Protein AF-0000000080345541 (afdb_homodimer)

pLDDT: mean 85.22, std 14.07, range [40.5, 97.62]

Secondary structure (DSSP, 8-state):
--TTTTTTHHHHHHHHHT-TT-HHHHHHHHHHHHHHHS-TTTSSSTTHHHHHHHHHHHHHHHHHHHHHHHHHHHHHHHHHHHHHHHHHHHHHHHHHHHHHHHHHHHHHHHHHHHHHHHT-/--TTTTTTHHHHHHHHHT-TT-HHHHHHHHHHHHHHH--TTTSSSTTHHHHHHHHHHHHHHHHHHHHHHHHHHHHHHHHHHHHHHHHHHHHHHHHHHHHHHHHHHHHHHHHHHHHHHH--

Solvent-accessible surface area (backbone atoms only — not comparable to full-atom values): 13158 Å² total; per-residue (Å²): 129,69,89,73,68,60,74,57,40,65,61,52,46,55,54,44,70,72,25,90,70,36,69,66,45,43,50,41,51,52,33,45,40,39,45,73,75,46,62,64,62,62,73,58,65,88,58,49,53,58,53,49,51,50,53,46,45,47,56,34,31,52,52,36,38,51,54,50,49,50,50,50,51,50,50,52,50,52,49,51,50,52,50,49,53,50,52,51,52,53,54,52,55,56,51,51,55,56,50,55,53,49,49,50,54,52,48,49,48,49,50,53,50,54,55,59,58,66,76,98,127,70,88,73,66,60,76,57,40,66,61,51,49,56,54,44,71,71,25,89,70,35,69,66,46,42,50,41,52,52,34,46,40,39,46,73,75,47,62,63,61,63,71,59,65,90,58,49,52,57,53,49,52,49,53,45,44,47,54,32,32,52,53,35,38,50,53,50,50,52,49,50,51,50,51,51,49,51,48,51,50,51,52,49,53,51,52,52,52,54,53,51,54,56,51,52,56,55,48,55,52,49,49,51,53,52,49,50,48,50,50,52,52,52,56,59,57,67,74,99

Structure (mmCIF, N/CA/C/O backbone):
data_AF-0000000080345541-model_v1
#
loop_
_entity.id
_entity.type
_entity.pdbx_description
1 polymer 'AGAP006117-PA-like protein'
#
loop_
_atom_site.group_PDB
_atom_site.id
_atom_site.type_symbol
_atom_site.label_atom_id
_atom_site.label_alt_id
_atom_site.label_comp_id
_atom_site.label_asym_id
_atom_site.label_entity_id
_atom_site.label_seq_id
_atom_site.pdbx_PDB_ins_code
_atom_site.Cartn_x
_atom_site.Cartn_y
_atom_site.Cartn_z
_atom_site.occupancy
_atom_site.B_iso_or_equiv
_atom_site.auth_seq_id
_atom_site.auth_comp_id
_atom_site.auth_asym_id
_atom_site.auth_atom_id
_atom_site.pdbx_PDB_model_num
ATOM 1 N N . MET A 1 1 ? 17.375 13.789 3.059 1 40.5 1 MET A N 1
ATOM 2 C CA . MET A 1 1 ? 16.109 13.242 2.574 1 40.5 1 MET A CA 1
ATOM 3 C C . MET A 1 1 ? 16.172 13 1.07 1 40.5 1 MET A C 1
ATOM 5 O O . MET A 1 1 ? 16.469 13.914 0.299 1 40.5 1 MET A O 1
ATOM 9 N N . SER A 1 2 ? 16.547 11.953 0.54 1 43.94 2 SER A N 1
ATOM 10 C CA . SER A 1 2 ? 17.156 11.812 -0.781 1 43.94 2 SER A CA 1
ATOM 11 C C . SER A 1 2 ? 16.266 12.422 -1.863 1 43.94 2 SER A C 1
ATOM 13 O O . SER A 1 2 ? 15.055 12.555 -1.68 1 43.94 2 SER A O 1
ATOM 15 N N . ASP A 1 3 ? 16.797 13.234 -2.744 1 50.41 3 ASP A N 1
ATOM 16 C CA . ASP A 1 3 ? 16.406 13.906 -3.98 1 50.41 3 ASP A CA 1
ATOM 17 C C . ASP A 1 3 ? 15.344 13.109 -4.73 1 50.41 3 ASP A C 1
ATOM 19 O O . ASP A 1 3 ? 14.602 13.664 -5.547 1 50.41 3 ASP A O 1
ATOM 23 N N . ASP A 1 4 ? 15.203 11.797 -4.461 1 64.38 4 ASP A N 1
ATOM 24 C CA . ASP A 1 4 ? 14.328 10.883 -5.191 1 64.38 4 ASP A CA 1
ATOM 25 C C . ASP A 1 4 ? 12.93 10.852 -4.578 1 64.38 4 ASP A C 1
ATOM 27 O O . ASP A 1 4 ? 12.062 10.102 -5.027 1 64.38 4 ASP A O 1
ATOM 31 N N . GLU A 1 5 ? 12.766 11.914 -3.588 1 72.38 5 GLU A N 1
ATOM 32 C CA . GLU A 1 5 ? 11.469 12.008 -2.93 1 72.38 5 GLU A CA 1
ATOM 33 C C . GLU A 1 5 ? 10.453 12.742 -3.807 1 72.38 5 GLU A C 1
ATOM 35 O O . GLU A 1 5 ? 10.742 13.828 -4.32 1 72.38 5 GLU A O 1
ATOM 40 N N . GLY A 1 6 ? 9.562 12.125 -4.285 1 85.75 6 GLY A N 1
ATOM 41 C CA . GLY A 1 6 ? 8.461 12.75 -5.004 1 85.75 6 GLY A CA 1
ATOM 42 C C . GLY A 1 6 ? 8.477 12.453 -6.492 1 85.75 6 GLY A C 1
ATOM 43 O O . GLY A 1 6 ? 7.703 13.031 -7.258 1 85.75 6 GLY A O 1
ATOM 44 N N . LYS A 1 7 ? 9.492 11.742 -6.875 1 91.19 7 LYS A N 1
ATOM 45 C CA . LYS A 1 7 ? 9.633 11.406 -8.289 1 91.19 7 LYS A CA 1
ATOM 46 C C . LYS A 1 7 ? 8.344 10.828 -8.852 1 91.19 7 LYS A C 1
ATOM 48 O O . LYS A 1 7 ? 7.969 11.109 -9.992 1 91.19 7 LYS A O 1
ATOM 53 N N . PHE A 1 8 ? 7.648 10.172 -8.062 1 95.5 8 PHE A N 1
ATOM 54 C CA . PHE A 1 8 ? 6.473 9.453 -8.539 1 95.5 8 PHE A CA 1
ATOM 55 C C . PHE A 1 8 ? 5.191 10.141 -8.078 1 95.5 8 PHE A C 1
ATOM 57 O O . PHE A 1 8 ? 4.09 9.641 -8.312 1 95.5 8 PHE A O 1
ATOM 64 N N . ASP A 1 9 ? 5.305 11.383 -7.508 1 95.31 9 ASP A N 1
ATOM 65 C CA . ASP A 1 9 ? 4.129 12.039 -6.945 1 95.31 9 ASP A CA 1
ATOM 66 C C . ASP A 1 9 ? 3.113 12.375 -8.039 1 95.31 9 ASP A C 1
ATOM 68 O O . ASP A 1 9 ? 1.907 12.219 -7.84 1 95.31 9 ASP A O 1
ATOM 72 N N . SER A 1 10 ? 3.67 12.852 -9.102 1 94.44 10 SER A N 1
ATOM 73 C CA . SER A 1 10 ? 2.77 13.242 -10.188 1 94.44 10 SER A CA 1
ATOM 74 C C . SER A 1 10 ? 1.942 12.055 -10.672 1 94.44 10 SER A C 1
ATOM 76 O O . SER A 1 10 ? 0.729 12.172 -10.852 1 94.44 10 SER A O 1
ATOM 78 N N . ILE A 1 11 ? 2.613 10.969 -10.867 1 94.94 11 ILE A N 1
ATOM 79 C CA . ILE A 1 11 ? 1.949 9.773 -11.367 1 94.94 11 ILE A CA 1
ATOM 80 C C . ILE A 1 11 ? 0.965 9.25 -10.32 1 94.94 11 ILE A C 1
ATOM 82 O O . ILE A 1 11 ? -0.167 8.891 -10.648 1 94.94 11 ILE A O 1
ATOM 86 N N . LEU A 1 12 ? 1.297 9.242 -9.117 1 96.5 12 LEU A N 1
ATOM 87 C CA . LEU A 1 12 ? 0.444 8.734 -8.047 1 96.5 12 LEU A CA 1
ATOM 88 C C . LEU A 1 12 ? -0.732 9.68 -7.805 1 96.5 12 LEU A C 1
ATOM 90 O O . LEU A 1 12 ? -1.839 9.227 -7.5 1 96.5 12 LEU A O 1
ATOM 94 N N . PHE A 1 13 ? -0.492 10.914 -8.023 1 95.75 13 PHE A N 1
ATOM 95 C CA . PHE A 1 13 ? -1.563 11.898 -7.918 1 95.75 13 PHE A CA 1
ATOM 96 C C . PHE A 1 13 ? -2.598 11.688 -9.016 1 95.75 13 PHE A C 1
ATOM 98 O O . PHE A 1 13 ? -3.803 11.719 -8.758 1 95.75 13 PHE A O 1
ATOM 105 N N . ALA A 1 14 ? -2.09 11.523 -10.227 1 95 14 ALA A N 1
ATOM 106 C CA . ALA A 1 14 ? -2.994 11.266 -11.344 1 95 14 ALA A CA 1
ATOM 107 C C . ALA A 1 14 ? -3.824 10.008 -11.094 1 95 14 ALA A C 1
ATOM 109 O O . ALA A 1 14 ? -5.023 9.984 -11.383 1 95 14 ALA A O 1
ATOM 110 N N . MET A 1 15 ? -3.166 9.008 -10.547 1 95.12 15 MET A N 1
ATOM 111 C CA . MET A 1 15 ? -3.867 7.77 -10.227 1 95.12 15 MET A CA 1
ATOM 112 C C . MET A 1 15 ? -4.91 8.008 -9.133 1 95.12 15 MET A C 1
ATOM 114 O O . MET A 1 15 ? -6.031 7.5 -9.227 1 95.12 15 MET A O 1
ATOM 118 N N . ALA A 1 16 ? -4.531 8.766 -8.18 1 95.69 16 ALA A N 1
ATOM 119 C CA . ALA A 1 16 ? -5.445 9.086 -7.086 1 95.69 16 ALA A CA 1
ATOM 120 C C . ALA A 1 16 ? -6.688 9.805 -7.598 1 95.69 16 ALA A C 1
ATOM 122 O O . ALA A 1 16 ? -7.805 9.523 -7.16 1 95.69 16 ALA A O 1
ATOM 123 N N . GLU A 1 17 ? -6.508 10.688 -8.469 1 94.88 17 GLU A N 1
ATOM 124 C CA . GLU A 1 17 ? -7.598 11.469 -9.039 1 94.88 17 GLU A CA 1
ATOM 125 C C . GLU A 1 17 ? -8.594 10.578 -9.773 1 94.88 17 GLU A C 1
ATOM 127 O O . GLU A 1 17 ? -9.781 10.914 -9.867 1 94.88 17 GLU A O 1
ATOM 132 N N . GLN A 1 18 ? -8.078 9.562 -10.211 1 94.25 18 GLN A N 1
ATOM 133 C CA . GLN A 1 18 ? -8.922 8.648 -10.984 1 94.25 18 GLN A CA 1
ATOM 134 C C . GLN A 1 18 ? -9.609 7.637 -10.078 1 94.25 18 GLN A C 1
ATOM 136 O O . GLN A 1 18 ? -10.297 6.734 -10.555 1 94.25 18 GLN A O 1
ATOM 141 N N . HIS A 1 19 ? -9.461 7.734 -8.766 1 95.25 19 HIS A N 1
ATOM 142 C CA . HIS A 1 19 ? -10.117 6.871 -7.789 1 95.25 19 HIS A CA 1
ATOM 143 C C . HIS A 1 19 ? -11.07 7.668 -6.906 1 95.25 19 HIS A C 1
ATOM 145 O O . HIS A 1 19 ? -10.656 8.219 -5.879 1 95.25 19 HIS A O 1
ATOM 151 N N . PRO A 1 20 ? -12.336 7.648 -7.383 1 91.38 20 PRO A N 1
ATOM 152 C CA . PRO A 1 20 ? -13.32 8.445 -6.652 1 91.38 20 PRO A CA 1
ATOM 153 C C . PRO A 1 20 ? -13.477 7.996 -5.199 1 91.38 20 PRO A C 1
ATOM 155 O O . PRO A 1 20 ? -13.852 8.797 -4.34 1 91.38 20 PRO A O 1
ATOM 158 N N . GLY A 1 21 ? -13.148 6.758 -4.887 1 93.06 21 GLY A N 1
ATOM 159 C CA . GLY A 1 21 ? -13.25 6.219 -3.539 1 93.06 21 GLY A CA 1
ATOM 160 C C . GLY A 1 21 ? -12.109 6.648 -2.635 1 93.06 21 GLY A C 1
ATOM 161 O O . GLY A 1 21 ? -12.055 6.25 -1.47 1 93.06 21 GLY A O 1
ATOM 162 N N . GLY A 1 22 ? -11.203 7.398 -3.191 1 93.69 22 GLY A N 1
ATOM 163 C CA . GLY A 1 22 ? -10.133 7.953 -2.383 1 93.69 22 GLY A CA 1
ATOM 164 C C . GLY A 1 22 ? -8.969 6.996 -2.188 1 93.69 22 GLY A C 1
ATOM 165 O O . GLY A 1 22 ? -8.781 6.074 -2.984 1 93.69 22 GLY A O 1
ATOM 166 N N . VAL A 1 23 ? -8.211 7.254 -1.1 1 94.62 23 VAL A N 1
ATOM 167 C CA . VAL A 1 23 ? -6.973 6.539 -0.821 1 94.62 23 VAL A CA 1
ATOM 168 C C . VAL A 1 23 ? -7.266 5.059 -0.606 1 94.62 23 VAL A C 1
ATOM 170 O O . VAL A 1 23 ? -6.547 4.195 -1.114 1 94.62 23 VAL A O 1
ATOM 173 N N . PRO A 1 24 ? -8.43 4.707 -0.007 1 95.44 24 PRO A N 1
ATOM 174 C CA . PRO A 1 24 ? -8.711 3.277 0.16 1 95.44 24 PRO A CA 1
ATOM 175 C C . PRO A 1 24 ? -8.883 2.551 -1.172 1 95.44 24 PRO A C 1
ATOM 177 O O . PRO A 1 24 ? -8.367 1.441 -1.344 1 95.44 24 PRO A O 1
ATOM 180 N N . GLU A 1 25 ? -9.547 3.139 -2.07 1 95.62 25 GLU A N 1
ATOM 181 C CA . GLU A 1 25 ? -9.734 2.529 -3.383 1 95.62 25 GLU A CA 1
ATOM 182 C C . GLU A 1 25 ? -8.414 2.424 -4.137 1 95.62 25 GLU A C 1
ATOM 184 O O . GLU A 1 25 ? -8.156 1.42 -4.805 1 95.62 25 GLU A O 1
ATOM 189 N N . MET A 1 26 ? -7.598 3.438 -4.047 1 96.88 26 MET A N 1
ATOM 190 C CA . MET A 1 26 ? -6.289 3.424 -4.695 1 96.88 26 MET A CA 1
ATOM 191 C C . MET A 1 26 ? -5.41 2.318 -4.125 1 96.88 26 MET A C 1
ATOM 193 O O . MET A 1 26 ? -4.75 1.594 -4.871 1 96.88 26 MET A O 1
ATOM 197 N N . LEU A 1 27 ? -5.457 2.189 -2.828 1 97.62 27 LEU A N 1
ATOM 198 C CA . LEU A 1 27 ? -4.68 1.148 -2.166 1 97.62 27 LEU A CA 1
ATOM 199 C C . LEU A 1 27 ? -5.164 -0.238 -2.58 1 97.62 27 LEU A C 1
ATOM 201 O O . LEU A 1 27 ? -4.359 -1.157 -2.746 1 97.62 27 LEU A O 1
ATOM 20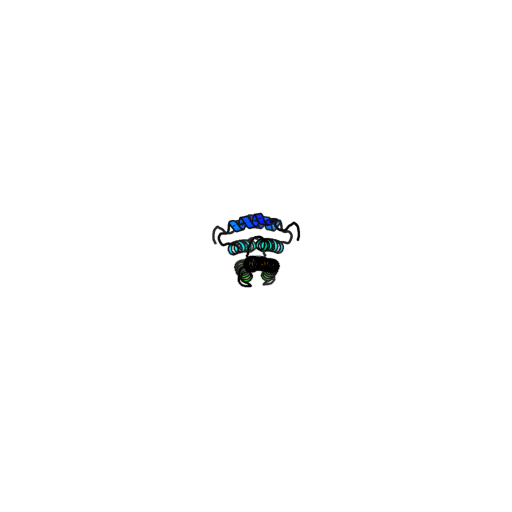5 N N . ALA A 1 28 ? -6.461 -0.373 -2.781 1 96.69 28 ALA A N 1
ATOM 206 C CA . ALA A 1 28 ? -7.004 -1.642 -3.262 1 96.69 28 ALA A CA 1
ATOM 207 C C . ALA A 1 28 ? -6.492 -1.958 -4.664 1 96.69 28 ALA A C 1
ATOM 209 O O . ALA A 1 28 ? -6.191 -3.111 -4.977 1 96.69 28 ALA A O 1
ATOM 210 N N . THR A 1 29 ? -6.414 -0.941 -5.461 1 96.88 29 THR A N 1
ATOM 211 C CA . THR A 1 29 ? -5.883 -1.096 -6.812 1 96.88 29 THR A CA 1
ATOM 212 C C . THR A 1 29 ? -4.426 -1.542 -6.773 1 96.88 29 THR A C 1
ATOM 214 O O . THR A 1 29 ? -4.027 -2.449 -7.508 1 96.88 29 THR A O 1
ATOM 217 N N . ILE A 1 30 ? -3.658 -0.936 -5.938 1 97.56 30 ILE A N 1
ATOM 218 C CA . ILE A 1 30 ? -2.244 -1.263 -5.793 1 97.56 30 ILE A CA 1
ATOM 219 C C . ILE A 1 30 ? -2.094 -2.701 -5.301 1 97.56 30 ILE A C 1
ATOM 221 O O . ILE A 1 30 ? -1.318 -3.479 -5.859 1 97.56 30 ILE A O 1
ATOM 225 N N . ALA A 1 31 ? -2.891 -3.045 -4.312 1 97.25 31 ALA A N 1
ATOM 226 C CA . ALA A 1 31 ? -2.861 -4.41 -3.789 1 97.25 31 ALA A CA 1
ATOM 227 C C . ALA A 1 31 ? -3.287 -5.414 -4.855 1 97.25 31 ALA A C 1
ATOM 229 O O . ALA A 1 31 ? -2.717 -6.504 -4.953 1 97.25 31 ALA A O 1
ATOM 230 N N . GLY A 1 32 ? -4.289 -5.059 -5.547 1 96.06 32 GLY A N 1
ATOM 231 C CA . GLY A 1 32 ? -4.715 -5.895 -6.656 1 96.06 32 GLY A CA 1
ATOM 232 C C . GLY A 1 32 ? -3.621 -6.117 -7.688 1 96.06 32 GLY A C 1
ATOM 233 O O . GLY A 1 32 ? -3.436 -7.238 -8.172 1 96.06 32 GLY A O 1
ATOM 234 N N . PHE A 1 33 ? -2.951 -5.086 -7.965 1 96.81 33 PHE A N 1
ATOM 235 C CA . PHE A 1 33 ? -1.823 -5.184 -8.883 1 96.81 33 PHE A CA 1
ATOM 236 C C . PHE A 1 33 ? -0.766 -6.137 -8.344 1 96.81 33 PHE A C 1
ATOM 238 O O . PHE A 1 33 ? -0.257 -6.988 -9.078 1 96.81 33 PHE A O 1
ATOM 245 N N . LEU A 1 34 ? -0.396 -5.98 -7.125 1 95.62 34 LEU A N 1
ATOM 246 C CA . LEU A 1 34 ? 0.598 -6.859 -6.52 1 95.62 34 LEU A CA 1
ATOM 247 C C . LEU A 1 34 ? 0.137 -8.312 -6.57 1 95.62 34 LEU A C 1
ATOM 249 O O . LEU A 1 34 ? 0.937 -9.211 -6.832 1 95.62 34 LEU A O 1
ATOM 253 N N . ASN A 1 35 ? -1.155 -8.531 -6.336 1 93.31 35 ASN A N 1
ATOM 254 C CA . ASN A 1 35 ? -1.728 -9.867 -6.402 1 93.31 35 ASN A CA 1
ATOM 255 C C . ASN A 1 35 ? -1.606 -10.461 -7.809 1 93.31 35 ASN A C 1
ATOM 257 O O . ASN A 1 35 ? -1.245 -11.625 -7.965 1 93.31 35 ASN A O 1
ATOM 261 N N . ARG A 1 36 ? -1.77 -9.625 -8.797 1 91.69 36 ARG A N 1
ATOM 262 C CA . ARG A 1 36 ? -1.88 -10.125 -10.164 1 91.69 36 ARG A CA 1
ATOM 263 C C . ARG A 1 36 ? -0.511 -10.188 -10.836 1 91.69 36 ARG A C 1
ATOM 265 O O . ARG A 1 36 ? -0.273 -11.047 -11.688 1 91.69 36 ARG A O 1
ATOM 272 N N . LYS A 1 37 ? 0.311 -9.336 -10.453 1 91.69 37 LYS A N 1
ATOM 273 C CA . LYS A 1 37 ? 1.497 -9.141 -11.289 1 91.69 37 LYS A CA 1
ATOM 274 C C . LYS A 1 37 ? 2.766 -9.516 -10.523 1 91.69 37 LYS A C 1
ATOM 276 O O . LYS A 1 37 ? 3.857 -9.523 -11.094 1 91.69 37 LYS A O 1
ATOM 281 N N . THR A 1 38 ? 2.656 -9.836 -9.273 1 89.56 38 THR A N 1
ATOM 282 C CA . THR A 1 38 ? 3.826 -10.203 -8.484 1 89.56 38 THR A CA 1
ATOM 283 C C . THR A 1 38 ? 3.523 -11.414 -7.598 1 89.56 38 THR A C 1
ATOM 285 O O . THR A 1 38 ? 2.395 -11.906 -7.578 1 89.56 38 THR A O 1
ATOM 288 N N . ASP A 1 39 ? 4.555 -11.961 -6.879 1 89.81 39 ASP A N 1
ATOM 289 C CA . ASP A 1 39 ? 4.441 -13.039 -5.906 1 89.81 39 ASP A CA 1
ATOM 290 C C . ASP A 1 39 ? 4.465 -12.508 -4.477 1 89.81 39 ASP A C 1
ATOM 292 O O . ASP A 1 39 ? 4.859 -13.211 -3.551 1 89.81 39 ASP A O 1
ATOM 296 N N . PHE A 1 40 ? 3.992 -11.336 -4.363 1 93.38 40 PHE A N 1
ATOM 297 C CA . PHE A 1 40 ? 4.133 -10.594 -3.111 1 93.38 40 PHE A CA 1
ATOM 298 C C . PHE A 1 40 ? 3.389 -11.297 -1.982 1 93.38 40 PHE A C 1
ATOM 300 O O . PHE A 1 40 ? 3.867 -11.336 -0.847 1 93.38 40 PHE A O 1
ATOM 307 N N . PHE A 1 41 ? 2.316 -11.961 -2.295 1 93.75 41 PHE A N 1
ATOM 308 C CA . PHE A 1 41 ? 1.437 -12.477 -1.255 1 93.75 41 PHE A CA 1
ATOM 309 C C . PHE A 1 41 ? 1.682 -13.969 -1.036 1 93.75 41 PHE A C 1
ATOM 311 O O . PHE A 1 41 ? 1.178 -14.547 -0.073 1 93.75 41 PHE A O 1
ATOM 318 N N . VAL A 1 42 ? 2.361 -14.75 -1.904 1 87.69 42 VAL A N 1
ATOM 319 C CA . VAL A 1 42 ? 2.371 -16.203 -1.871 1 87.69 42 VAL A CA 1
ATOM 320 C C . VAL A 1 42 ? 3.775 -16.703 -1.536 1 87.69 42 VAL A C 1
ATOM 322 O O . VAL A 1 42 ? 3.941 -17.828 -1.034 1 87.69 42 VAL A O 1
ATOM 325 N N . GLY A 1 43 ? 4.844 -16.031 -1.771 1 73.38 43 GLY A N 1
ATOM 326 C CA . GLY A 1 43 ? 6.188 -16.594 -1.744 1 73.38 43 GLY A CA 1
ATOM 327 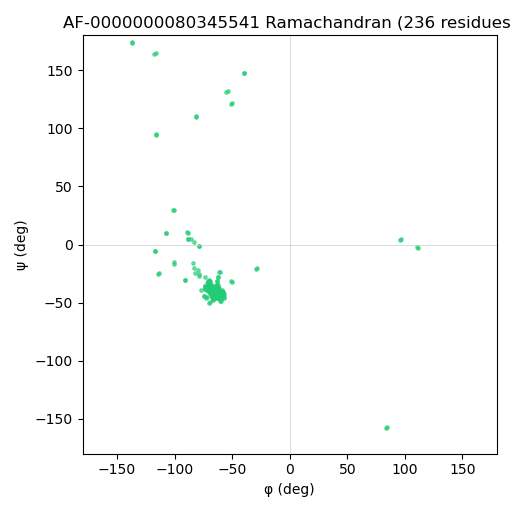C C . GLY A 1 43 ? 6.781 -16.641 -0.35 1 73.38 43 GLY A C 1
ATOM 328 O O . GLY A 1 43 ? 7.773 -17.328 -0.121 1 73.38 43 GLY A O 1
ATOM 329 N N . GLY A 1 44 ? 6.434 -16.094 0.557 1 68.12 44 GLY A N 1
ATOM 330 C CA . GLY A 1 44 ? 7.148 -16.047 1.822 1 68.12 44 GLY A CA 1
ATOM 331 C C . GLY A 1 44 ? 6.371 -16.656 2.971 1 68.12 44 GLY A C 1
ATOM 332 O O . GLY A 1 44 ? 5.344 -17.297 2.758 1 68.12 44 GLY A O 1
ATOM 333 N N . GLU A 1 45 ? 7.219 -16.922 4.051 1 66 45 GLU A N 1
ATOM 334 C CA . GLU A 1 45 ? 6.551 -17.328 5.285 1 66 45 GLU A CA 1
ATOM 335 C C . GLU A 1 45 ? 5.273 -16.516 5.508 1 66 45 GLU A C 1
ATOM 337 O O . GLU A 1 45 ? 5.18 -15.367 5.09 1 66 45 GLU A O 1
ATOM 342 N N . ASP A 1 46 ? 4.406 -17.25 6.102 1 64.38 46 ASP A N 1
ATOM 343 C CA . ASP A 1 46 ? 3.121 -16.625 6.406 1 64.38 46 ASP A CA 1
ATOM 344 C C . ASP A 1 46 ? 3.312 -15.281 7.105 1 64.38 46 ASP A C 1
ATOM 346 O O . ASP A 1 46 ? 4.137 -15.164 8.016 1 64.38 46 ASP A O 1
ATOM 350 N N . CYS A 1 47 ? 2.865 -14.258 6.652 1 66.25 47 CYS A N 1
ATOM 351 C CA . CYS A 1 47 ? 2.73 -12.961 7.312 1 66.25 47 CYS A CA 1
ATOM 352 C C . CYS A 1 47 ? 3.914 -12.062 6.992 1 66.25 47 CYS A C 1
ATOM 354 O O . CYS A 1 47 ? 3.961 -10.914 7.438 1 66.25 47 CYS A O 1
ATOM 356 N N . ASP A 1 48 ? 4.789 -12.594 6.113 1 88.94 48 ASP A N 1
ATOM 357 C CA . ASP A 1 48 ? 5.949 -11.766 5.816 1 88.94 48 ASP A CA 1
ATOM 358 C C . ASP A 1 48 ? 5.535 -10.484 5.098 1 88.94 48 ASP A C 1
ATOM 360 O O . ASP A 1 48 ? 6.027 -9.398 5.414 1 88.94 48 ASP A O 1
ATOM 364 N N . TRP A 1 49 ? 4.617 -10.625 4.309 1 92.94 49 TRP A N 1
ATOM 365 C CA . TRP A 1 49 ? 4.184 -9.453 3.547 1 92.94 49 TRP A CA 1
ATOM 366 C C . TRP A 1 49 ? 3.486 -8.445 4.453 1 92.94 49 TRP A C 1
ATOM 368 O O . TRP A 1 49 ? 3.664 -7.234 4.297 1 92.94 49 TRP A O 1
ATOM 378 N N . GLU A 1 50 ? 2.682 -9.016 5.371 1 94 50 GLU A N 1
ATOM 379 C CA . GLU A 1 50 ? 1.933 -8.156 6.285 1 94 50 GLU A CA 1
ATOM 380 C C . GLU A 1 50 ? 2.869 -7.332 7.16 1 94 50 GLU A C 1
ATOM 382 O O . GLU A 1 50 ? 2.67 -6.125 7.324 1 94 50 GLU A O 1
ATOM 387 N N . LYS A 1 51 ? 3.855 -7.934 7.66 1 94 51 LYS A N 1
ATOM 388 C CA . LYS A 1 51 ? 4.844 -7.25 8.492 1 94 51 LYS A CA 1
ATOM 389 C C . LYS A 1 51 ? 5.578 -6.172 7.695 1 94 51 LYS A C 1
ATOM 391 O O . LYS A 1 51 ? 5.832 -5.078 8.211 1 94 51 LYS A O 1
ATOM 396 N N . LEU A 1 52 ? 5.84 -6.52 6.512 1 95.12 52 LEU A N 1
ATOM 397 C CA . LEU A 1 52 ? 6.574 -5.59 5.656 1 95.12 52 LEU A CA 1
ATOM 398 C C . LEU A 1 52 ? 5.738 -4.348 5.359 1 95.12 52 LEU A C 1
ATOM 400 O O . LEU A 1 52 ? 6.227 -3.225 5.492 1 95.12 52 LEU A O 1
ATOM 404 N N . VAL A 1 53 ? 4.527 -4.598 5.012 1 96.94 53 VAL A N 1
ATOM 405 C CA . VAL A 1 53 ? 3.627 -3.496 4.688 1 96.94 53 VAL A CA 1
ATOM 406 C C . VAL A 1 53 ? 3.439 -2.605 5.91 1 96.94 53 VAL A C 1
ATOM 408 O O . VAL A 1 53 ? 3.566 -1.382 5.82 1 96.94 53 VAL A O 1
ATOM 411 N N . LEU A 1 54 ? 3.215 -3.176 7.02 1 95.88 54 LEU A N 1
ATOM 412 C CA . LEU A 1 54 ? 2.996 -2.42 8.25 1 95.88 54 LEU A CA 1
ATOM 413 C C . LEU A 1 54 ? 4.234 -1.612 8.617 1 95.88 54 LEU A C 1
ATOM 415 O O . LEU A 1 54 ? 4.129 -0.444 9 1 95.88 54 LEU A O 1
ATOM 419 N N . LYS A 1 55 ? 5.348 -2.244 8.531 1 96.5 55 LYS A N 1
ATOM 420 C CA . LYS A 1 55 ? 6.598 -1.561 8.852 1 96.5 55 LYS A CA 1
ATOM 421 C C . LYS A 1 55 ? 6.785 -0.32 7.98 1 96.5 55 LYS A C 1
ATOM 423 O O . LYS A 1 55 ? 7.117 0.755 8.484 1 96.5 55 LYS A O 1
ATOM 428 N N . ILE A 1 56 ? 6.492 -0.46 6.754 1 96.75 56 ILE A N 1
ATOM 429 C CA . ILE A 1 56 ? 6.699 0.612 5.789 1 96.75 56 ILE A CA 1
ATOM 430 C C . ILE A 1 56 ? 5.715 1.746 6.055 1 96.75 56 ILE A C 1
ATOM 432 O O . ILE A 1 56 ? 6.109 2.91 6.164 1 96.75 56 ILE A O 1
ATOM 436 N N . PHE A 1 57 ? 4.453 1.43 6.191 1 96.81 57 PHE A N 1
ATOM 437 C CA . PHE A 1 57 ? 3.438 2.457 6.375 1 96.81 57 PHE A CA 1
ATOM 438 C C . PHE A 1 57 ? 3.566 3.111 7.746 1 96.81 57 PHE A C 1
ATOM 440 O O . PHE A 1 57 ? 3.334 4.312 7.891 1 96.81 57 PHE A O 1
ATOM 447 N N . ARG A 1 58 ? 3.971 2.334 8.695 1 95.5 58 ARG A N 1
ATOM 448 C CA . ARG A 1 58 ? 4.168 2.9 10.023 1 95.5 58 ARG A CA 1
ATOM 449 C C . ARG A 1 58 ? 5.316 3.904 10.031 1 95.5 58 ARG A C 1
ATOM 451 O O . ARG A 1 58 ? 5.254 4.926 10.711 1 95.5 58 ARG A O 1
ATOM 458 N N . ASN A 1 59 ? 6.309 3.574 9.328 1 96.62 59 ASN A N 1
ATOM 459 C CA . ASN A 1 59 ? 7.426 4.508 9.227 1 96.62 59 ASN A CA 1
ATOM 460 C C . ASN A 1 59 ? 6.973 5.863 8.688 1 96.62 59 ASN A C 1
ATOM 462 O O . ASN A 1 59 ? 7.324 6.906 9.25 1 96.62 59 ASN A O 1
ATOM 466 N N . GLU A 1 60 ? 6.203 5.828 7.691 1 94.81 60 GLU A N 1
ATOM 467 C CA . GLU A 1 60 ? 5.703 7.066 7.102 1 94.81 60 GLU A CA 1
ATOM 468 C C . GLU A 1 60 ? 4.664 7.727 8 1 94.81 60 GLU A C 1
ATOM 470 O O . GLU A 1 60 ? 4.613 8.953 8.102 1 94.81 60 GLU A O 1
ATOM 475 N N . ALA A 1 61 ? 3.871 6.867 8.617 1 93.31 61 ALA A N 1
ATOM 476 C CA . ALA A 1 61 ? 2.877 7.398 9.547 1 93.31 61 ALA A CA 1
ATOM 477 C C . ALA A 1 61 ? 3.547 8.164 10.688 1 93.31 61 ALA A C 1
ATOM 479 O O . ALA A 1 61 ? 3.086 9.234 11.086 1 93.31 61 ALA A O 1
ATOM 480 N N . ASN A 1 62 ? 4.609 7.621 11.195 1 93.56 62 ASN A N 1
ATOM 481 C CA . ASN A 1 62 ? 5.348 8.281 12.266 1 93.56 62 ASN A CA 1
ATOM 482 C C . ASN A 1 62 ? 5.852 9.656 11.844 1 93.56 62 ASN A C 1
ATOM 484 O O . ASN A 1 62 ? 5.719 10.625 12.586 1 93.56 62 ASN A O 1
ATOM 488 N N . LYS A 1 63 ? 6.355 9.719 10.703 1 93.25 63 LYS A N 1
ATOM 489 C CA . LYS A 1 63 ? 6.824 11 10.172 1 93.25 63 LYS A CA 1
ATOM 490 C C . LYS A 1 63 ? 5.672 11.992 10.023 1 93.25 63 LYS A C 1
ATOM 492 O O . LYS A 1 63 ? 5.781 13.148 10.438 1 93.25 63 LYS A O 1
ATOM 497 N N . ALA A 1 64 ? 4.621 11.484 9.469 1 92 64 ALA A N 1
ATOM 498 C CA . ALA A 1 64 ? 3.459 12.336 9.211 1 92 64 ALA A CA 1
ATOM 499 C C . ALA A 1 64 ? 2.877 12.875 10.516 1 92 64 ALA A C 1
ATOM 501 O O . ALA A 1 64 ? 2.537 14.055 10.609 1 92 64 ALA A O 1
ATOM 502 N N . GLN A 1 65 ? 2.777 12.031 11.445 1 90.44 65 GLN A N 1
ATOM 503 C CA . GLN A 1 65 ? 2.176 12.406 12.719 1 90.44 65 GLN A CA 1
ATOM 504 C C . GLN A 1 65 ? 3.068 13.375 13.484 1 90.44 65 GLN A C 1
ATOM 506 O O . GLN A 1 65 ? 2.576 14.297 14.141 1 90.44 65 GLN A O 1
ATOM 511 N N . GLU A 1 66 ? 4.355 13.195 13.367 1 91.44 66 GLU A N 1
ATOM 512 C CA . GLU A 1 66 ? 5.293 14.109 14.016 1 91.44 66 GLU A CA 1
ATOM 513 C C . GLU A 1 66 ? 5.223 15.5 13.398 1 91.44 66 GLU A C 1
ATOM 515 O O . GLU A 1 66 ? 5.195 16.5 14.125 1 91.44 66 GLU A O 1
ATOM 520 N N . VAL A 1 67 ? 5.203 15.523 12.141 1 90.75 67 VAL A N 1
ATOM 521 C CA . VAL A 1 67 ? 5.129 16.797 11.43 1 90.75 67 VAL A CA 1
ATOM 522 C C . VAL A 1 67 ? 3.809 17.484 11.75 1 90.75 67 VAL A C 1
ATOM 524 O O . VAL A 1 67 ? 3.781 18.703 12 1 90.75 67 VAL A O 1
ATOM 527 N N . ALA A 1 68 ? 2.75 16.703 11.789 1 89.44 68 ALA A N 1
ATOM 528 C CA . ALA A 1 68 ? 1.433 17.25 12.102 1 89.44 68 ALA A CA 1
ATOM 529 C C . ALA A 1 68 ? 1.392 17.812 13.523 1 89.44 68 ALA A C 1
ATOM 531 O O . ALA A 1 68 ? 0.834 18.875 13.758 1 89.44 68 ALA A O 1
ATOM 532 N N . ARG A 1 69 ? 1.981 17.047 14.422 1 89.94 69 ARG A N 1
ATOM 533 C CA . ARG A 1 69 ? 2.016 17.469 15.82 1 89.94 69 ARG A CA 1
ATOM 534 C C . ARG A 1 69 ? 2.795 18.766 15.977 1 89.94 69 ARG A C 1
ATOM 536 O O . ARG A 1 69 ? 2.332 19.703 16.641 1 89.94 69 ARG A O 1
ATOM 543 N N . LYS A 1 70 ? 3.871 18.891 15.336 1 93.25 70 LYS A N 1
ATOM 544 C CA . LYS A 1 70 ? 4.707 20.094 15.438 1 93.25 70 LYS A CA 1
ATOM 545 C C . LYS A 1 70 ? 4.016 21.297 14.812 1 93.25 70 LYS A C 1
ATOM 547 O O . LYS A 1 70 ? 4.082 22.406 15.359 1 93.25 70 LYS A O 1
ATOM 552 N N . LYS A 1 71 ? 3.402 21.031 13.734 1 92.19 71 LYS A N 1
ATOM 553 C CA . LYS A 1 71 ? 2.678 22.109 13.07 1 92.19 71 LYS A CA 1
ATOM 554 C C . LYS A 1 71 ? 1.525 22.609 13.938 1 92.19 71 LYS A C 1
ATOM 556 O O . LYS A 1 71 ? 1.286 23.812 14.031 1 92.19 71 LYS A O 1
ATOM 561 N N . ARG A 1 72 ? 0.853 21.672 14.539 1 90.94 72 ARG A N 1
ATOM 562 C CA . ARG A 1 72 ? -0.248 22.047 15.422 1 90.94 72 ARG A CA 1
ATOM 563 C C . ARG A 1 72 ? 0.255 22.844 16.625 1 90.94 72 ARG A C 1
ATOM 565 O O . ARG A 1 72 ? -0.341 23.859 16.984 1 90.94 72 ARG A O 1
ATOM 572 N N . GLN A 1 73 ? 1.324 22.453 17.203 1 94.31 73 GLN A N 1
ATOM 573 C CA . GLN A 1 73 ? 1.908 23.141 18.344 1 94.31 73 GLN A CA 1
ATOM 574 C C . GLN A 1 73 ? 2.365 24.547 17.953 1 94.31 73 GLN A C 1
ATOM 576 O O . GLN A 1 73 ? 2.135 25.5 18.703 1 94.31 73 GLN A O 1
ATOM 581 N N . GLN A 1 74 ? 2.957 24.609 16.812 1 95.19 74 GLN A N 1
ATOM 582 C CA . GLN A 1 74 ? 3.422 25.906 16.344 1 95.19 74 GLN A CA 1
ATOM 583 C C . GLN A 1 74 ? 2.248 26.859 16.094 1 95.19 74 GLN A C 1
ATOM 585 O O . GLN A 1 74 ? 2.307 28.031 16.438 1 95.19 74 GLN A O 1
ATOM 590 N N . ARG A 1 75 ? 1.272 26.281 15.5 1 94.38 75 ARG A N 1
ATOM 591 C CA . ARG A 1 75 ? 0.084 27.094 15.234 1 94.38 75 ARG A CA 1
ATOM 592 C C . ARG A 1 75 ? -0.555 27.562 16.531 1 94.38 75 ARG A C 1
ATOM 594 O O . ARG A 1 75 ? -0.955 28.734 16.641 1 94.38 75 ARG A O 1
ATOM 601 N N . GLU A 1 76 ? -0.631 26.641 17.5 1 95.06 76 GLU A N 1
ATOM 602 C CA . GLU A 1 76 ? -1.199 26.984 18.797 1 95.06 76 GLU A CA 1
ATOM 603 C C . GLU A 1 76 ? -0.363 28.047 19.5 1 95.06 76 GLU A C 1
ATOM 605 O O . GLU A 1 76 ? -0.908 29 20.094 1 95.06 76 GLU A O 1
ATOM 610 N N . GLU A 1 77 ? 0.92 27.953 19.438 1 95.94 77 GLU A N 1
ATOM 611 C CA . GLU A 1 77 ? 1.818 28.922 20.047 1 95.94 77 GLU A CA 1
ATOM 612 C C . GLU A 1 77 ? 1.725 30.281 19.359 1 95.94 77 GLU A C 1
ATOM 614 O O . GLU A 1 77 ? 1.712 31.312 20.016 1 95.94 77 GLU A O 1
ATOM 619 N N . GLU A 1 78 ? 1.687 30.219 18.078 1 96.12 78 GLU A N 1
ATOM 620 C CA . GLU A 1 78 ? 1.548 31.453 17.312 1 96.12 78 GLU A CA 1
ATOM 621 C C . GLU A 1 78 ? 0.229 32.156 17.625 1 96.12 78 GLU A C 1
ATOM 623 O O . GLU A 1 78 ? 0.188 33.375 17.766 1 96.12 78 GLU A O 1
ATOM 628 N N . GLU A 1 79 ? -0.768 31.359 17.734 1 95.88 79 GLU A N 1
ATOM 629 C CA . GLU A 1 79 ? -2.072 31.922 18.094 1 95.88 79 GLU A CA 1
ATOM 630 C C . GLU A 1 79 ? -2.062 32.5 19.5 1 95.88 79 GLU A C 1
ATOM 632 O O . GLU A 1 79 ? -2.598 33.594 19.719 1 95.88 79 GLU A O 1
ATOM 637 N N . ARG A 1 80 ? -1.446 31.812 20.406 1 95.25 80 ARG A N 1
ATOM 638 C CA . ARG A 1 80 ? -1.329 32.312 21.781 1 95.25 80 ARG A CA 1
ATOM 639 C C . ARG A 1 80 ? -0.539 33.594 21.828 1 95.25 80 ARG A C 1
ATOM 641 O O . ARG A 1 80 ? -0.936 34.562 22.516 1 95.25 80 ARG A O 1
ATOM 648 N N . ARG A 1 81 ? 0.499 33.688 21.078 1 95.94 81 ARG A N 1
ATOM 649 C CA . ARG A 1 81 ? 1.326 34.906 21.047 1 95.94 81 ARG A CA 1
ATOM 650 C C . ARG A 1 81 ? 0.568 36.062 20.422 1 95.94 81 ARG A C 1
ATOM 652 O O . ARG A 1 81 ? 0.647 37.188 20.922 1 95.94 81 ARG A O 1
ATOM 659 N N . ARG A 1 82 ? -0.112 35.781 19.359 1 95.31 82 ARG A N 1
ATOM 660 C CA . ARG A 1 82 ? -0.907 36.812 18.703 1 95.31 82 ARG A CA 1
ATOM 661 C C . ARG A 1 82 ? -1.983 37.344 19.641 1 95.31 82 ARG A C 1
ATOM 663 O O . ARG A 1 82 ? -2.186 38.562 19.719 1 95.31 82 ARG A O 1
ATOM 670 N N . GLN A 1 83 ? -2.645 36.469 20.328 1 95.81 83 GLN A N 1
ATOM 671 C CA . GLN A 1 83 ? -3.701 36.875 21.25 1 95.81 83 GLN A CA 1
ATOM 672 C C . GLN A 1 83 ? -3.139 37.688 22.406 1 95.81 83 GLN A C 1
ATOM 674 O O . GLN A 1 83 ? -3.762 38.656 22.859 1 95.81 83 GLN A O 1
ATOM 679 N N . GLU A 1 84 ? -1.961 37.312 22.859 1 95 84 GLU A N 1
ATOM 680 C CA . GLU A 1 84 ? -1.308 38.031 23.953 1 95 84 GLU A CA 1
ATOM 681 C C . GLU A 1 84 ? -0.91 39.438 23.516 1 95 84 GLU A C 1
ATOM 683 O O . GLU A 1 84 ? -1.086 40.406 24.266 1 95 84 GLU A O 1
ATOM 688 N N . VAL A 1 85 ? -0.38 39.562 22.328 1 95.56 85 VAL A N 1
ATOM 689 C CA . VAL A 1 85 ? 0.025 40.875 21.781 1 95.56 85 VAL A CA 1
ATOM 690 C C . VAL A 1 85 ? -1.199 41.781 21.625 1 95.56 85 VAL A C 1
ATOM 692 O O . VAL A 1 85 ? -1.172 42.938 21.984 1 95.56 85 VAL A O 1
ATOM 695 N N . LEU A 1 86 ? -2.246 41.156 21.172 1 95.12 86 LEU A N 1
ATOM 696 C CA . LEU A 1 86 ? -3.482 41.906 21 1 95.12 86 LEU A CA 1
ATOM 697 C C . LEU A 1 86 ? -4.07 42.344 22.344 1 95.12 86 LEU A C 1
ATOM 699 O O . LEU A 1 86 ? -4.547 43.469 22.484 1 95.12 86 LEU A O 1
ATOM 703 N N . ARG A 1 87 ? -4.086 41.438 23.266 1 93.81 87 ARG A N 1
ATOM 704 C CA . ARG A 1 87 ? -4.582 41.719 24.609 1 93.81 87 ARG A CA 1
ATOM 705 C C . ARG A 1 87 ? -3.771 42.844 25.266 1 93.81 87 ARG A C 1
ATOM 707 O O . ARG A 1 87 ? -4.34 43.781 25.859 1 93.81 87 ARG A O 1
ATOM 714 N N . LYS A 1 88 ? -2.422 42.844 25.094 1 93.06 88 LYS A N 1
ATOM 715 C CA . LYS A 1 88 ? -1.552 43.875 25.672 1 93.06 88 LYS A CA 1
ATOM 716 C C . LYS A 1 88 ? -1.787 45.219 25 1 93.06 88 LYS A C 1
ATOM 718 O O . LYS A 1 88 ? -1.8 46.25 25.672 1 93.06 88 LYS A O 1
ATOM 723 N N . LYS A 1 89 ? -1.986 45.219 23.688 1 92.44 89 LYS A N 1
ATOM 724 C CA . LYS A 1 89 ? -2.254 46.469 22.969 1 92.44 89 LYS A CA 1
ATOM 725 C C . LYS A 1 89 ? -3.572 47.094 23.422 1 92.44 89 LYS A C 1
ATOM 727 O O . LYS A 1 89 ? -3.66 48.281 23.609 1 92.44 89 LYS A O 1
ATOM 732 N N . ARG A 1 90 ? -4.637 46.312 23.625 1 91.44 90 ARG A N 1
ATOM 733 C CA . ARG A 1 90 ? -5.941 46.781 24.078 1 91.44 90 ARG A CA 1
ATOM 734 C C . ARG A 1 90 ? -5.855 47.344 25.5 1 91.44 90 ARG A C 1
ATOM 736 O O . ARG A 1 90 ? -6.473 48.344 25.812 1 91.44 90 ARG A O 1
ATOM 743 N N . GLU A 1 91 ? -5.102 46.719 26.375 1 90.75 91 GLU A N 1
ATOM 744 C CA . GLU A 1 91 ? -4.91 47.156 27.75 1 90.75 91 GLU A CA 1
ATOM 745 C C . GLU A 1 91 ? -4.148 48.5 27.797 1 90.75 91 GLU A C 1
ATOM 747 O O . GLU A 1 91 ? -4.488 49.375 28.578 1 90.75 91 GLU A O 1
ATOM 752 N N . GLU A 1 92 ? -3.174 48.688 26.906 1 88.81 92 GLU A N 1
ATOM 753 C CA . GLU A 1 92 ? -2.391 49.906 26.828 1 88.81 92 GLU A CA 1
ATOM 754 C C . GLU A 1 92 ? -3.225 51.062 26.297 1 88.81 92 GLU A C 1
ATOM 756 O O . GLU A 1 92 ? -3.117 52.188 26.781 1 88.81 92 GLU A O 1
ATOM 761 N N . GLU A 1 93 ? -4.051 50.844 25.344 1 87.38 93 GLU A N 1
ATOM 762 C CA . GLU A 1 93 ? -4.934 51.844 24.781 1 87.38 93 GLU A CA 1
ATOM 763 C C . GLU A 1 93 ? -5.988 52.281 25.797 1 87.38 93 GLU A C 1
ATOM 765 O O . GLU A 1 93 ? -6.297 53.469 25.906 1 87.38 93 GLU A O 1
ATOM 770 N N . GLU A 1 94 ? -6.578 51.406 26.609 1 86.44 94 GLU A N 1
ATOM 771 C CA . GLU A 1 94 ? -7.57 51.688 27.641 1 86.44 94 GLU A CA 1
ATOM 772 C C . GLU A 1 94 ? -6.953 52.5 28.781 1 86.44 94 GLU A C 1
ATOM 774 O O . GLU A 1 94 ? -7.578 53.406 29.328 1 86.44 94 GLU A O 1
ATOM 779 N N . GLN A 1 95 ? -5.688 52.219 29.125 1 85.69 95 GLN A N 1
ATOM 780 C CA . GLN A 1 95 ? -4.984 52.938 30.188 1 85.69 95 GLN A CA 1
ATOM 781 C C . GLN A 1 95 ? -4.609 54.344 29.734 1 85.69 95 GLN A C 1
ATOM 783 O O . GLN A 1 95 ? -4.656 55.281 30.531 1 85.69 95 GLN A O 1
ATOM 788 N N . SER A 1 96 ? -4.246 54.5 28.5 1 79.88 96 SER A N 1
ATOM 789 C CA . SER A 1 96 ? -3.869 55.812 27.984 1 79.88 96 SER A CA 1
ATOM 790 C C . SER A 1 96 ? -5.078 56.75 27.891 1 79.88 96 SER A C 1
ATOM 792 O O . SER A 1 96 ? -4.973 57.938 28.156 1 79.88 96 SER A O 1
ATOM 794 N N . LYS A 1 97 ? -6.254 56.312 27.562 1 77 97 LYS A N 1
ATOM 795 C CA . LYS A 1 97 ? -7.477 57.125 27.5 1 77 97 LYS A CA 1
ATOM 796 C C . LYS A 1 97 ? -7.91 57.562 28.891 1 77 97 LYS A C 1
ATOM 798 O O . LYS A 1 97 ? -8.352 58.719 29.078 1 77 97 LYS A O 1
ATOM 803 N N . THR A 1 98 ? -7.785 56.688 29.844 1 72.81 98 THR A N 1
ATOM 804 C CA . THR A 1 98 ? -8.172 57 31.219 1 72.81 98 THR A CA 1
ATOM 805 C C . THR A 1 98 ? -7.211 58.031 31.828 1 72.81 98 THR A C 1
ATOM 807 O O . THR A 1 98 ? -7.629 58.906 32.594 1 72.81 98 THR A O 1
ATOM 810 N N . ALA A 1 99 ? -6.004 57.969 31.391 1 69.69 99 ALA A N 1
ATOM 811 C CA . ALA A 1 99 ? -5.008 58.875 31.922 1 69.69 99 ALA A CA 1
ATOM 812 C C . ALA A 1 99 ? -5.219 60.281 31.359 1 69.69 99 ALA A C 1
ATOM 814 O O . ALA A 1 99 ? -5.07 61.281 32.062 1 69.69 99 ALA A O 1
ATOM 815 N N . THR A 1 100 ? -5.457 60.438 30.109 1 64.12 100 THR A N 1
ATOM 816 C CA . THR A 1 100 ? -5.645 61.719 29.484 1 64.12 100 THR A CA 1
ATOM 817 C C . THR A 1 100 ? -6.883 62.438 30.031 1 64.12 100 THR A C 1
ATOM 819 O O . THR A 1 100 ? -6.875 63.625 30.234 1 64.12 100 THR A O 1
ATOM 822 N N . ILE A 1 101 ? -7.918 61.781 30.344 1 66.62 101 ILE A N 1
ATOM 823 C CA . ILE A 1 101 ? -9.133 62.406 30.875 1 66.62 101 ILE A CA 1
ATOM 824 C C . ILE A 1 101 ? -8.883 62.906 32.281 1 66.62 101 ILE A C 1
ATOM 826 O O . ILE A 1 101 ? -9.344 64 32.656 1 66.62 101 ILE A O 1
ATOM 830 N N . THR A 1 102 ? -8.172 62.219 33.031 1 62.5 102 THR A N 1
ATOM 831 C CA . THR A 1 102 ? -7.887 62.625 34.406 1 62.5 102 THR A CA 1
ATOM 832 C C . THR A 1 102 ? -6.988 63.875 34.375 1 62.5 102 THR A C 1
ATOM 834 O O . THR A 1 102 ? -7.16 64.75 35.219 1 62.5 102 THR A O 1
ATOM 837 N N . GLU A 1 103 ? -6.16 63.844 33.5 1 62.09 103 GLU A N 1
ATOM 838 C CA . GLU A 1 103 ? -5.258 65 33.438 1 62.09 103 GLU A CA 1
ATOM 839 C C . GLU A 1 103 ? -6.004 66.25 33.062 1 62.09 103 GLU A C 1
ATOM 841 O O . GLU A 1 103 ? -5.734 67.312 33.625 1 62.09 103 GLU A O 1
ATOM 846 N N . LEU A 1 104 ? -6.953 66.188 32.188 1 61.94 104 LEU A N 1
ATOM 847 C CA . LEU A 1 104 ? -7.684 67.375 31.781 1 61.94 104 LEU A CA 1
ATOM 848 C C . LEU A 1 104 ? -8.625 67.875 32.875 1 61.94 104 LEU A C 1
ATOM 850 O O . LEU A 1 104 ? -8.781 69.062 33.125 1 61.94 104 LEU A O 1
ATOM 854 N N . THR A 1 105 ? -9.203 66.875 33.5 1 66.31 105 THR A N 1
ATOM 855 C CA . THR A 1 105 ? -10.18 67.25 34.5 1 66.31 105 THR A CA 1
ATOM 856 C C . THR A 1 105 ? -9.492 67.812 35.75 1 66.31 105 THR A C 1
ATOM 858 O O . THR A 1 105 ? -9.977 68.75 36.406 1 66.31 105 THR A O 1
ATOM 861 N N . ASP A 1 106 ? -8.328 67.125 36.031 1 64 106 ASP A N 1
ATOM 862 C CA . ASP A 1 106 ? -7.625 67.625 37.219 1 64 106 ASP A CA 1
ATOM 863 C C . ASP A 1 106 ? -6.926 69 36.906 1 64 106 ASP A C 1
ATOM 865 O O . ASP A 1 106 ? -6.922 69.875 37.75 1 64 106 ASP A O 1
ATOM 869 N N . GLU A 1 107 ? -6.395 69.125 35.75 1 61.5 107 GLU A N 1
ATOM 870 C CA . GLU A 1 107 ? -5.711 70.375 35.375 1 61.5 107 GLU A CA 1
ATOM 871 C C . GLU A 1 107 ? -6.711 71.5 35.125 1 61.5 107 GLU A C 1
ATOM 873 O O . GLU A 1 107 ? -6.484 72.625 35.531 1 61.5 107 GLU A O 1
ATOM 878 N N . GLU A 1 108 ? -7.711 71.188 34.406 1 63.41 108 GLU A N 1
ATOM 879 C CA . GLU A 1 108 ? -8.719 72.188 34.188 1 63.41 108 GLU A CA 1
ATOM 880 C C . GLU A 1 108 ? -9.375 72.625 35.5 1 63.41 108 GLU A C 1
ATOM 882 O O . GLU A 1 108 ? -9.664 73.812 35.719 1 63.41 108 GLU A O 1
ATOM 887 N N . ALA A 1 109 ? -9.547 71.625 36.375 1 67.88 109 ALA A N 1
ATOM 888 C CA . ALA A 1 109 ? -10.117 72 37.656 1 67.88 109 ALA A CA 1
ATOM 889 C C . ALA A 1 109 ? -9.148 72.812 38.5 1 67.88 109 ALA A C 1
ATOM 891 O O . ALA A 1 109 ? -9.562 73.75 39.156 1 67.88 109 ALA A O 1
ATOM 892 N N . GLU A 1 110 ? -7.914 72.562 38.375 1 64.62 110 GLU A N 1
ATOM 893 C CA . GLU A 1 110 ? -6.93 73.375 39.094 1 64.62 110 GLU A CA 1
ATOM 894 C C . GLU A 1 110 ? -6.773 74.75 38.5 1 64.62 110 GLU A C 1
ATOM 896 O O . GLU A 1 110 ? -6.59 75.75 39.219 1 64.62 110 GLU A O 1
ATOM 901 N N . GLN A 1 111 ? -6.879 74.812 37.219 1 65.81 111 GLN A N 1
ATOM 902 C CA . GLN A 1 111 ? -6.789 76.062 36.594 1 65.81 111 GLN A CA 1
ATOM 903 C C . GLN A 1 111 ? -8.008 76.938 36.906 1 65.81 111 GLN A C 1
ATOM 905 O O . GLN A 1 111 ? -7.879 78.125 37.156 1 65.81 111 GLN A O 1
ATOM 910 N N . LEU A 1 112 ? -9.117 76.312 36.875 1 66.94 112 LEU A N 1
ATOM 911 C CA . LEU A 1 112 ? -10.336 77 37.219 1 66.94 112 LEU A CA 1
ATOM 912 C C . LEU A 1 112 ? -10.305 77.438 38.688 1 66.94 112 LEU A C 1
ATOM 914 O O . LEU A 1 112 ? -10.734 78.562 39 1 66.94 112 LEU A O 1
ATOM 918 N N . GLN A 1 113 ? -9.797 76.75 39.562 1 71.75 113 GLN A N 1
ATOM 919 C CA . GLN A 1 113 ? -9.703 77.125 40.969 1 71.75 113 GLN A CA 1
ATOM 920 C C . GLN A 1 113 ? -8.711 78.25 41.156 1 71.75 113 GLN A C 1
ATOM 922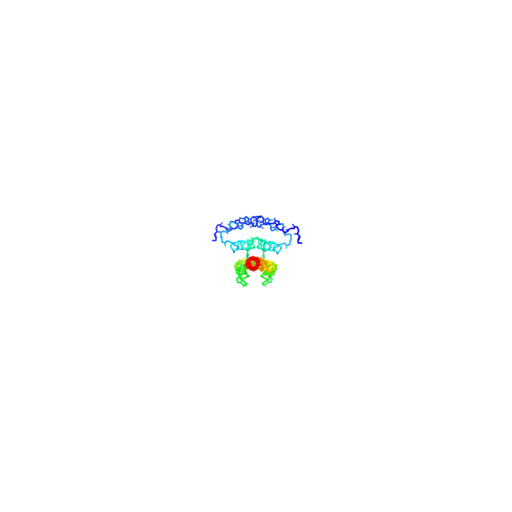 O O . GLN A 1 113 ? -8.953 79.188 41.969 1 71.75 113 GLN A O 1
ATOM 927 N N . LYS A 1 114 ? -7.664 78.312 40.469 1 72.12 114 LYS A N 1
ATOM 928 C CA . LYS A 1 114 ? -6.688 79.375 40.562 1 72.12 114 LYS A CA 1
ATOM 929 C C . LYS A 1 114 ? -7.273 80.688 40.094 1 72.12 114 LYS A C 1
ATOM 931 O O . LYS A 1 114 ? -7.027 81.75 40.656 1 72.12 114 LYS A O 1
ATOM 936 N N . GLU A 1 115 ? -8.062 80.688 39.094 1 64.25 115 GLU A N 1
ATOM 937 C CA . GLU A 1 115 ? -8.672 81.875 38.531 1 64.25 115 GLU A CA 1
ATOM 938 C C . GLU A 1 115 ? -9.742 82.438 39.469 1 64.25 115 GLU A C 1
ATOM 940 O O . GLU A 1 115 ? -9.898 83.625 39.594 1 64.25 115 GLU A O 1
ATOM 945 N N . LEU A 1 116 ? -10.398 81.625 40.125 1 62.03 116 LEU A N 1
ATOM 946 C CA . LEU A 1 116 ? -11.406 82.062 41.125 1 62.03 116 LEU A CA 1
ATOM 947 C C . LEU A 1 116 ? -10.758 82.688 42.344 1 62.03 116 LEU A C 1
ATOM 949 O O . LEU A 1 116 ? -11.273 83.625 42.906 1 62.03 116 LEU A O 1
ATOM 953 N N . ASP A 1 117 ? -9.609 82.188 42.594 1 65 117 ASP A N 1
ATOM 954 C CA . ASP A 1 117 ? -8.906 82.75 43.781 1 65 117 ASP A CA 1
ATOM 955 C C . ASP A 1 117 ? -8.242 84.062 43.469 1 65 117 ASP A C 1
ATOM 957 O O . ASP A 1 117 ? -8 84.875 44.375 1 65 117 ASP A O 1
ATOM 961 N N . ALA A 1 118 ? -7.941 84.375 42.219 1 66.81 118 ALA A N 1
ATOM 962 C CA . ALA A 1 118 ? -7.305 85.625 41.844 1 66.81 118 ALA A CA 1
ATOM 963 C C . ALA A 1 118 ? -8.32 86.812 41.812 1 66.81 118 ALA A C 1
ATOM 965 O O . ALA A 1 118 ? -7.949 87.938 41.906 1 66.81 118 ALA A O 1
ATOM 966 N N . LYS A 1 119 ? -9.562 86.438 41.594 1 63.78 119 LYS A N 1
ATOM 967 C CA . LYS A 1 119 ? -10.586 87.5 41.531 1 63.78 119 LYS A CA 1
ATOM 968 C C . LYS A 1 119 ? -11.078 87.812 42.938 1 63.78 119 LYS A C 1
ATOM 970 O O . LYS A 1 119 ? -11.898 88.75 43.125 1 63.78 119 LYS A O 1
ATOM 975 N N . LYS A 1 120 ? -10.539 87.25 43.906 1 55.44 120 LYS A N 1
ATOM 976 C CA . LYS A 1 120 ? -10.82 87.75 45.25 1 55.44 120 LYS A CA 1
ATOM 977 C C . LYS A 1 120 ? -9.781 88.75 45.719 1 55.44 120 LYS A C 1
ATOM 979 O O . LYS A 1 120 ? -8.609 88.625 45.344 1 55.44 120 LYS A O 1
ATOM 984 N N . MET B 1 1 ? -15.961 -9.828 -11.812 1 40.59 1 MET B N 1
ATOM 985 C CA . MET B 1 1 ? -14.695 -9.195 -11.477 1 40.59 1 MET B CA 1
ATOM 986 C C . MET B 1 1 ? -14.539 -7.871 -12.219 1 40.59 1 MET B C 1
ATOM 988 O O . MET B 1 1 ? -14.625 -7.824 -13.445 1 40.59 1 MET B O 1
ATOM 992 N N . SER B 1 2 ? -14.93 -6.777 -11.781 1 43.69 2 SER B N 1
ATOM 993 C CA . SER B 1 2 ? -15.297 -5.625 -12.602 1 43.69 2 SER B CA 1
ATOM 994 C C . SER B 1 2 ? -14.172 -5.258 -13.562 1 43.69 2 SER B C 1
ATOM 996 O O . SER B 1 2 ? -13.008 -5.578 -13.32 1 43.69 2 SER B O 1
ATOM 998 N N . ASP B 1 3 ? -14.453 -5.055 -14.812 1 50.34 3 ASP B N 1
ATOM 999 C CA . ASP B 1 3 ? -13.773 -4.578 -16.016 1 50.34 3 ASP B CA 1
ATOM 1000 C C . ASP B 1 3 ? -12.672 -3.584 -15.672 1 50.34 3 ASP B C 1
ATOM 1002 O O . ASP B 1 3 ? -11.758 -3.359 -16.469 1 50.34 3 ASP B O 1
ATOM 1006 N N . ASP B 1 4 ? -12.703 -2.949 -14.492 1 64.31 4 ASP B N 1
ATOM 1007 C CA . ASP B 1 4 ? -11.789 -1.881 -14.086 1 64.31 4 ASP B CA 1
ATOM 1008 C C . ASP B 1 4 ? -10.539 -2.447 -13.422 1 64.31 4 ASP B C 1
ATOM 1010 O O . ASP B 1 4 ? -9.672 -1.694 -12.977 1 64.31 4 ASP B O 1
ATOM 1014 N N . GLU B 1 5 ? -10.469 -3.898 -13.562 1 72.56 5 GLU B N 1
ATOM 1015 C CA . GLU B 1 5 ? -9.312 -4.574 -12.969 1 72.56 5 GLU B CA 1
ATOM 1016 C C . GLU B 1 5 ? -8.094 -4.48 -13.891 1 72.56 5 GLU B C 1
ATOM 1018 O O . GLU B 1 5 ? -8.188 -4.766 -15.086 1 72.56 5 GLU B O 1
ATOM 1023 N N . GLY B 1 6 ? -7.18 -3.799 -13.547 1 85.94 6 GLY B N 1
ATOM 1024 C CA . GLY B 1 6 ? -5.918 -3.758 -14.266 1 85.94 6 GLY B CA 1
ATOM 1025 C C . GLY B 1 6 ? -5.68 -2.441 -14.984 1 85.94 6 GLY B C 1
ATOM 1026 O O . GLY B 1 6 ? -4.734 -2.312 -15.758 1 85.94 6 GLY B O 1
ATOM 1027 N N . LYS B 1 7 ? -6.652 -1.593 -14.875 1 91.19 7 LYS B N 1
ATOM 1028 C CA . LYS B 1 7 ? -6.559 -0.296 -15.539 1 91.19 7 LYS B CA 1
ATOM 1029 C C . LYS B 1 7 ? -5.238 0.394 -15.211 1 91.19 7 LYS B C 1
ATOM 1031 O O . LYS B 1 7 ? -4.641 1.041 -16.078 1 91.19 7 LYS B O 1
ATOM 1036 N N . PHE B 1 8 ? -4.758 0.163 -14.094 1 95.44 8 PHE B N 1
ATOM 1037 C CA . PHE B 1 8 ? -3.58 0.889 -13.633 1 95.44 8 PHE B CA 1
ATOM 1038 C C . PHE B 1 8 ? -2.354 -0.016 -13.633 1 95.44 8 PHE B C 1
ATOM 1040 O O . PHE B 1 8 ? -1.275 0.393 -13.195 1 95.44 8 PHE B O 1
ATOM 1047 N N . ASP B 1 9 ? -2.469 -1.247 -14.227 1 95.31 9 ASP B N 1
ATOM 1048 C CA . ASP B 1 9 ? -1.369 -2.203 -14.148 1 95.31 9 ASP B CA 1
ATOM 1049 C C . ASP B 1 9 ? -0.143 -1.689 -14.898 1 95.31 9 ASP B C 1
ATOM 1051 O O . ASP B 1 9 ? 0.987 -1.834 -14.43 1 95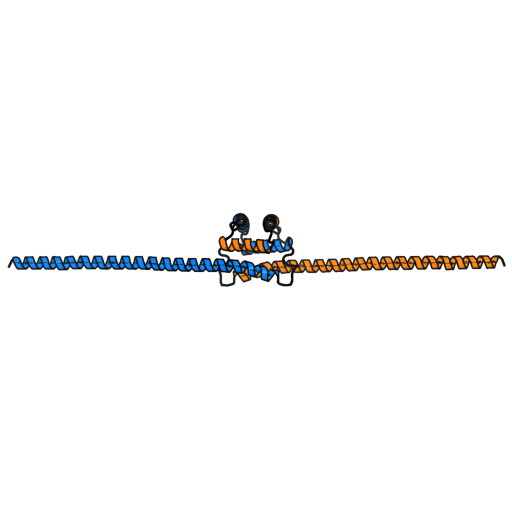.31 9 ASP B O 1
ATOM 1055 N N . SER B 1 10 ? -0.447 -1.14 -16.031 1 94.44 10 SER B N 1
ATOM 1056 C CA . SER B 1 10 ? 0.668 -0.657 -16.844 1 94.44 10 SER B CA 1
ATOM 1057 C C . SER B 1 10 ? 1.471 0.406 -16.094 1 94.44 10 SER B C 1
ATOM 1059 O O . SER B 1 10 ? 2.701 0.358 -16.078 1 94.44 10 SER B O 1
ATOM 1061 N N . ILE B 1 11 ? 0.767 1.331 -15.531 1 95 11 ILE B N 1
ATOM 1062 C CA . ILE B 1 11 ? 1.413 2.43 -14.82 1 95 11 ILE B CA 1
ATOM 1063 C C . ILE B 1 11 ? 2.133 1.894 -13.586 1 95 11 ILE B C 1
ATOM 1065 O O . ILE B 1 11 ? 3.271 2.277 -13.312 1 95 11 ILE B O 1
ATOM 1069 N N . LEU B 1 12 ? 1.579 1.026 -12.883 1 96.5 12 LEU B N 1
ATOM 1070 C CA . LEU B 1 12 ? 2.17 0.47 -11.672 1 96.5 12 LEU B CA 1
ATOM 1071 C C . LEU B 1 12 ? 3.355 -0.429 -12.008 1 96.5 12 LEU B C 1
ATOM 1073 O O . LEU B 1 12 ? 4.344 -0.459 -11.273 1 96.5 12 LEU B O 1
ATOM 1077 N N . PHE B 1 13 ? 3.262 -1.052 -13.117 1 95.62 13 PHE B N 1
ATOM 1078 C CA . PHE B 1 13 ? 4.375 -1.864 -13.594 1 95.62 13 PHE B CA 1
ATOM 1079 C C . PHE B 1 13 ? 5.578 -0.991 -13.93 1 95.62 13 PHE B C 1
ATOM 1081 O O . PHE B 1 13 ? 6.707 -1.312 -13.562 1 95.62 13 PHE B O 1
ATOM 1088 N N . ALA B 1 14 ? 5.301 0.061 -14.656 1 95 14 ALA B N 1
ATOM 1089 C CA . ALA B 1 14 ? 6.371 0.993 -15 1 95 14 ALA B CA 1
ATOM 1090 C C . ALA B 1 14 ? 7.031 1.552 -13.742 1 95 14 ALA B C 1
ATOM 1092 O O . ALA B 1 14 ? 8.258 1.676 -13.68 1 95 14 ALA B O 1
ATOM 1093 N N . MET B 1 15 ? 6.215 1.861 -12.758 1 95.19 15 MET B N 1
ATOM 1094 C CA . MET B 1 15 ? 6.734 2.359 -11.492 1 95.19 15 MET B CA 1
ATOM 1095 C C . MET B 1 15 ? 7.57 1.294 -10.789 1 95.19 15 MET B C 1
ATOM 1097 O O . MET B 1 15 ? 8.641 1.591 -10.258 1 95.19 15 MET B O 1
ATOM 1101 N N . ALA B 1 16 ? 7.078 0.108 -10.852 1 95.69 16 ALA B N 1
ATOM 1102 C CA . ALA B 1 16 ? 7.793 -1.003 -10.227 1 95.69 16 ALA B CA 1
ATOM 1103 C C . ALA B 1 16 ? 9.164 -1.197 -10.867 1 95.69 16 ALA B C 1
ATOM 1105 O O . ALA B 1 16 ? 10.156 -1.438 -10.164 1 95.69 16 ALA B O 1
ATOM 1106 N N . GLU B 1 17 ? 9.219 -1.093 -12.109 1 95 17 GLU B N 1
ATOM 1107 C CA . GLU B 1 17 ? 10.461 -1.271 -12.852 1 95 17 GLU B CA 1
ATOM 1108 C C . GLU B 1 17 ? 11.5 -0.229 -12.453 1 95 17 GLU B C 1
ATOM 1110 O O . GLU B 1 17 ? 12.703 -0.481 -12.539 1 95 17 GLU B O 1
ATOM 1115 N N . GLN B 1 18 ? 10.992 0.82 -12.055 1 94.25 18 GLN B N 1
ATOM 1116 C CA . GLN B 1 18 ? 11.883 1.916 -11.703 1 94.25 18 GLN B CA 1
ATOM 1117 C C . GLN B 1 18 ? 12.305 1.833 -10.234 1 94.25 18 GLN B C 1
ATOM 1119 O O . GLN B 1 18 ? 12.984 2.725 -9.727 1 94.25 18 GLN B O 1
ATOM 1124 N N . HIS B 1 19 ? 11.922 0.8 -9.508 1 95.38 19 HIS B N 1
ATOM 1125 C CA . HIS B 1 19 ? 12.305 0.569 -8.125 1 95.38 19 HIS B CA 1
ATOM 1126 C C . HIS B 1 19 ? 13.141 -0.699 -7.98 1 95.38 19 HIS B C 1
ATOM 1128 O O . HIS B 1 19 ? 12.594 -1.794 -7.832 1 95.38 19 HIS B O 1
ATOM 1134 N N . PRO B 1 20 ? 14.469 -0.439 -8.008 1 91.62 20 PRO B N 1
ATOM 1135 C CA . PRO B 1 20 ? 15.359 -1.598 -7.961 1 91.62 20 PRO B CA 1
ATOM 1136 C C . PRO B 1 20 ? 15.195 -2.416 -6.684 1 91.62 20 PRO B C 1
ATOM 1138 O O . PRO B 1 20 ? 15.469 -3.619 -6.676 1 91.62 20 PRO B O 1
ATOM 1141 N N . GLY B 1 21 ? 14.695 -1.812 -5.617 1 93.12 21 GLY B N 1
ATOM 1142 C CA . GLY B 1 21 ? 14.484 -2.486 -4.348 1 93.12 21 GLY B CA 1
ATOM 1143 C C . GLY B 1 21 ? 13.234 -3.344 -4.32 1 93.12 21 GLY B C 1
ATOM 1144 O O . GLY B 1 21 ? 12.922 -3.959 -3.301 1 93.12 21 GLY B O 1
ATOM 1145 N N . GLY B 1 22 ? 12.531 -3.334 -5.398 1 93.75 22 GLY B N 1
ATOM 1146 C CA . GLY B 1 22 ? 11.375 -4.211 -5.52 1 93.75 22 GLY B CA 1
ATOM 1147 C C . GLY B 1 22 ? 10.125 -3.633 -4.891 1 93.75 22 GLY B C 1
ATOM 1148 O O . GLY B 1 22 ? 10.008 -2.416 -4.727 1 93.75 22 GLY B O 1
ATOM 1149 N N . VAL B 1 23 ? 9.195 -4.547 -4.555 1 94.69 23 VAL B N 1
ATOM 1150 C CA . VAL B 1 23 ? 7.863 -4.18 -4.074 1 94.69 23 VAL B CA 1
ATOM 1151 C C . VAL B 1 23 ? 7.984 -3.4 -2.766 1 94.69 23 VAL B C 1
ATOM 1153 O O . VAL B 1 23 ? 7.301 -2.391 -2.574 1 94.69 23 VAL B O 1
ATOM 1156 N N . PRO B 1 24 ? 8.977 -3.734 -1.902 1 95.44 24 PRO B N 1
ATOM 1157 C CA . PRO B 1 24 ? 9.102 -2.951 -0.669 1 95.44 24 PRO B CA 1
ATOM 1158 C C . PRO B 1 24 ? 9.453 -1.49 -0.931 1 95.44 24 PRO B C 1
ATOM 1160 O O . PRO B 1 24 ? 8.891 -0.591 -0.301 1 95.44 24 PRO B O 1
ATOM 1163 N N . GLU B 1 25 ? 10.328 -1.261 -1.812 1 95.69 25 GLU B N 1
ATOM 1164 C CA . GLU B 1 25 ? 10.711 0.107 -2.148 1 95.69 25 GLU B CA 1
ATOM 1165 C C . GLU B 1 25 ? 9.555 0.862 -2.793 1 95.69 25 GLU B C 1
ATOM 1167 O O . GLU B 1 25 ? 9.336 2.043 -2.508 1 95.69 25 GLU B O 1
ATOM 1172 N N . MET B 1 26 ? 8.82 0.213 -3.643 1 96.88 26 MET B N 1
ATOM 1173 C CA . MET B 1 26 ? 7.664 0.831 -4.285 1 96.88 26 MET B CA 1
ATOM 1174 C C . MET B 1 26 ? 6.598 1.194 -3.26 1 96.88 26 MET B C 1
ATOM 1176 O O . MET B 1 26 ? 6.027 2.287 -3.311 1 96.88 26 MET B O 1
ATOM 1180 N N . LEU B 1 27 ? 6.387 0.295 -2.34 1 97.62 27 LEU B N 1
ATOM 1181 C CA . LEU B 1 27 ? 5.41 0.543 -1.285 1 97.62 27 LEU B CA 1
ATOM 1182 C C . LEU B 1 27 ? 5.84 1.717 -0.411 1 97.62 27 LEU B C 1
ATOM 1184 O O . LEU B 1 27 ? 5.004 2.512 0.026 1 97.62 27 LEU B O 1
ATOM 1188 N N . ALA B 1 28 ? 7.141 1.842 -0.194 1 96.75 28 ALA B N 1
ATOM 1189 C CA . ALA B 1 28 ? 7.648 2.984 0.56 1 96.75 28 ALA B CA 1
ATOM 1190 C C . ALA B 1 28 ? 7.387 4.293 -0.183 1 96.75 28 ALA B C 1
ATOM 1192 O O . ALA B 1 28 ? 7.055 5.309 0.433 1 96.75 28 ALA B O 1
ATOM 1193 N N . THR B 1 29 ? 7.539 4.238 -1.474 1 96.88 29 THR B N 1
ATOM 1194 C CA . THR B 1 29 ? 7.262 5.402 -2.307 1 96.88 29 THR B CA 1
ATOM 1195 C C . THR B 1 29 ? 5.789 5.793 -2.217 1 96.88 29 THR B C 1
ATOM 1197 O O . THR B 1 29 ? 5.461 6.969 -2.066 1 96.88 29 THR B O 1
ATOM 1200 N N . ILE B 1 30 ? 4.934 4.836 -2.283 1 97.56 30 ILE B N 1
ATOM 1201 C CA . ILE B 1 30 ? 3.496 5.062 -2.213 1 97.56 30 ILE B CA 1
ATOM 1202 C C . ILE B 1 30 ? 3.131 5.641 -0.846 1 97.56 30 ILE B C 1
ATOM 1204 O O . ILE B 1 30 ? 2.412 6.637 -0.759 1 97.56 30 ILE B O 1
ATOM 1208 N N . ALA B 1 31 ? 3.699 5.047 0.187 1 97.25 31 ALA B N 1
ATOM 1209 C CA . ALA B 1 31 ? 3.455 5.547 1.539 1 97.25 31 ALA B CA 1
ATOM 1210 C C . ALA B 1 31 ? 3.984 6.969 1.704 1 97.25 31 ALA B C 1
ATOM 1212 O O . ALA B 1 31 ? 3.352 7.801 2.355 1 97.25 31 ALA B O 1
ATOM 1213 N N . GLY B 1 32 ? 5.125 7.168 1.189 1 96.06 32 GLY B N 1
ATOM 1214 C CA . GLY B 1 32 ? 5.676 8.516 1.201 1 96.06 32 GLY B CA 1
ATOM 1215 C C . GLY B 1 32 ? 4.781 9.531 0.514 1 96.06 32 GLY B C 1
ATOM 1216 O O . GLY B 1 32 ? 4.594 10.641 1.017 1 96.06 32 GLY B O 1
ATOM 1217 N N . PHE B 1 33 ? 4.27 9.133 -0.571 1 96.81 33 PHE B N 1
ATOM 1218 C CA . PHE B 1 33 ? 3.33 9.984 -1.289 1 96.81 33 PHE B CA 1
ATOM 1219 C C . PHE B 1 33 ? 2.111 10.297 -0.428 1 96.81 33 PHE B C 1
ATOM 1221 O O . PHE B 1 33 ? 1.679 11.445 -0.345 1 96.81 33 PHE B O 1
ATOM 1228 N N . LEU B 1 34 ? 1.535 9.289 0.158 1 95.62 34 LEU B N 1
ATOM 1229 C CA . LEU B 1 34 ? 0.376 9.5 1.019 1 95.62 34 LEU B CA 1
ATOM 1230 C C . LEU B 1 34 ? 0.713 10.445 2.168 1 95.62 34 LEU B C 1
ATOM 1232 O O . LEU B 1 34 ? -0.095 11.297 2.529 1 95.62 34 LEU B O 1
ATOM 1236 N N . ASN B 1 35 ? 1.905 10.289 2.721 1 93.38 35 ASN B N 1
ATOM 1237 C CA . ASN B 1 35 ? 2.365 11.172 3.793 1 93.38 35 ASN B CA 1
ATOM 1238 C C . ASN B 1 35 ? 2.461 12.617 3.328 1 93.38 35 ASN B C 1
ATOM 1240 O O . ASN B 1 35 ? 2.037 13.531 4.039 1 93.38 35 ASN B O 1
ATOM 1244 N N . ARG B 1 36 ? 2.877 12.812 2.1 1 91.75 36 ARG B N 1
ATOM 1245 C CA . ARG B 1 36 ? 3.197 14.156 1.632 1 91.75 36 ARG B CA 1
ATOM 1246 C C . ARG B 1 36 ? 1.978 14.828 1.008 1 91.75 36 ARG B C 1
ATOM 1248 O O . ARG B 1 36 ? 1.832 16.047 1.071 1 91.75 36 ARG B O 1
ATOM 1255 N N . LYS B 1 37 ? 1.168 14.062 0.45 1 91.69 37 LYS B N 1
ATOM 1256 C CA . LYS B 1 37 ? 0.177 14.664 -0.438 1 91.69 37 LYS B CA 1
ATOM 1257 C C . LYS B 1 37 ? -1.238 14.438 0.085 1 91.69 37 LYS B C 1
ATOM 1259 O O . LYS B 1 37 ? -2.201 14.977 -0.463 1 91.69 37 LYS B O 1
ATOM 1264 N N . THR B 1 38 ? -1.381 13.68 1.141 1 89.62 38 THR B N 1
ATOM 1265 C CA . THR B 1 38 ? -2.707 13.422 1.693 1 89.62 38 THR B CA 1
ATOM 1266 C C . THR B 1 38 ? -2.684 13.516 3.217 1 89.62 38 THR B C 1
ATOM 1268 O O . THR B 1 38 ? -1.626 13.719 3.816 1 89.62 38 THR B O 1
ATOM 1271 N N . ASP B 1 39 ? -3.887 13.43 3.883 1 89.88 39 ASP B N 1
ATOM 1272 C CA . ASP B 1 39 ? -4.051 13.391 5.332 1 89.88 39 ASP B CA 1
ATOM 1273 C C . ASP B 1 39 ? -4.293 11.969 5.824 1 89.88 39 ASP B C 1
ATOM 1275 O O . ASP B 1 39 ? -4.914 11.766 6.867 1 89.88 39 ASP B O 1
ATOM 1279 N N . PHE B 1 40 ? -3.756 11.078 5.105 1 93.38 40 PHE B N 1
ATOM 1280 C CA . PHE B 1 40 ? -4.062 9.672 5.309 1 93.38 40 PHE B CA 1
ATOM 1281 C C . PHE B 1 40 ? -3.607 9.211 6.688 1 93.38 40 PHE B C 1
ATOM 1283 O O . PHE B 1 40 ? -4.293 8.422 7.344 1 93.38 40 PHE B O 1
ATOM 1290 N N . PHE B 1 41 ? -2.564 9.781 7.188 1 93.88 41 PHE B N 1
ATOM 1291 C CA . PHE B 1 41 ? -1.945 9.266 8.398 1 93.88 41 PHE B CA 1
ATOM 1292 C C . PHE B 1 41 ? -2.361 10.086 9.617 1 93.88 41 PHE B C 1
ATOM 1294 O O . PHE B 1 41 ? -2.105 9.688 10.758 1 93.88 41 PHE B O 1
ATOM 1301 N N . VAL B 1 42 ? -2.922 11.312 9.531 1 87.94 42 VAL B N 1
ATOM 1302 C CA . VAL B 1 42 ? -3.068 12.234 10.656 1 87.94 42 VAL B CA 1
ATOM 1303 C C . VAL B 1 42 ? -4.547 12.43 10.977 1 87.94 42 VAL B C 1
ATOM 1305 O O . VAL B 1 42 ? -4.906 12.797 12.102 1 87.94 42 VAL B O 1
ATOM 1308 N N . GLY B 1 43 ? -5.496 12.258 10.133 1 73.12 43 GLY B N 1
ATOM 1309 C CA . GLY B 1 43 ? -6.867 12.711 10.312 1 73.12 43 GLY B CA 1
ATOM 1310 C C . GLY B 1 43 ? -7.707 11.758 11.141 1 73.12 43 GLY B C 1
ATOM 1311 O O . GLY B 1 43 ? -8.781 12.117 11.617 1 73.12 43 GLY B O 1
ATOM 1312 N N . GLY B 1 44 ? -7.512 10.68 11.336 1 68.25 44 GLY B N 1
ATOM 1313 C CA . GLY B 1 44 ? -8.445 9.766 11.969 1 68.25 44 GLY B CA 1
ATOM 1314 C C . GLY B 1 44 ? -7.949 9.227 13.297 1 68.25 44 GLY B C 1
ATOM 1315 O O . GLY B 1 44 ? -6.969 9.734 13.852 1 68.25 44 GLY B O 1
ATOM 1316 N N . GLU B 1 45 ? -8.992 8.648 14.023 1 66.19 45 GLU B N 1
ATOM 1317 C CA . GLU B 1 45 ? -8.609 7.922 15.227 1 66.19 45 GLU B CA 1
ATOM 1318 C C . GLU B 1 45 ? -7.324 7.125 15 1 66.19 45 GLU B C 1
ATOM 1320 O O . GLU B 1 45 ? -7.047 6.684 13.883 1 66.19 45 GLU B O 1
ATOM 1325 N N . ASP B 1 46 ? -6.656 7.07 16.094 1 64.69 46 ASP B N 1
ATOM 1326 C CA . ASP B 1 46 ? -5.398 6.332 16.062 1 64.69 46 ASP B CA 1
ATOM 1327 C C . ASP B 1 46 ? -5.59 4.945 15.461 1 64.69 46 ASP B C 1
ATOM 1329 O O . ASP B 1 46 ? -6.551 4.246 15.789 1 64.69 46 ASP B O 1
ATOM 1333 N N . CYS B 1 47 ? -4.992 4.586 14.484 1 66.25 47 CYS B N 1
ATOM 1334 C CA . CYS B 1 47 ? -4.863 3.232 13.945 1 66.25 47 CYS B CA 1
ATOM 1335 C C . CYS B 1 47 ? -5.875 2.986 12.836 1 66.25 47 CYS B C 1
ATOM 1337 O O . CYS B 1 47 ? -5.906 1.905 12.25 1 66.25 47 CYS B O 1
ATOM 1339 N N . ASP B 1 48 ? -6.609 4.078 12.508 1 88.88 48 ASP B N 1
ATOM 1340 C CA . ASP B 1 48 ? -7.617 3.857 11.477 1 88.88 48 ASP B CA 1
ATOM 1341 C C . ASP B 1 48 ? -6.965 3.529 10.133 1 88.88 48 ASP B C 1
ATOM 1343 O O . ASP B 1 48 ? -7.41 2.623 9.43 1 88.88 48 ASP B O 1
ATOM 1347 N N . TRP B 1 49 ? -5.934 4.137 9.914 1 93 49 TRP B N 1
ATOM 1348 C CA . TRP B 1 49 ? -5.266 3.912 8.641 1 93 49 TRP B CA 1
ATOM 1349 C C . TRP B 1 49 ? -4.66 2.514 8.578 1 93 49 TRP B C 1
ATOM 1351 O O . TRP B 1 49 ? -4.699 1.856 7.535 1 93 49 TRP B O 1
ATOM 1361 N N . GLU B 1 50 ? -4.09 2.123 9.734 1 94 50 GLU B N 1
ATOM 1362 C CA . GLU B 1 50 ? -3.453 0.812 9.805 1 94 50 GLU B CA 1
ATOM 1363 C C . GLU B 1 50 ? -4.461 -0.305 9.555 1 94 50 GLU B C 1
ATOM 1365 O O . GLU B 1 50 ? -4.191 -1.232 8.789 1 94 50 GLU B O 1
ATOM 1370 N N . LYS B 1 51 ? -5.578 -0.203 10.148 1 94 51 LYS B N 1
ATOM 1371 C CA . LYS B 1 51 ? -6.645 -1.188 9.969 1 94 51 LYS B CA 1
ATOM 1372 C C . LYS B 1 51 ? -7.117 -1.229 8.516 1 94 51 LYS B C 1
ATOM 1374 O O . LYS B 1 51 ? -7.367 -2.305 7.973 1 94 51 LYS B O 1
ATOM 1379 N N . LEU B 1 52 ? -7.172 -0.087 7.984 1 95.12 52 LEU B N 1
ATOM 1380 C CA . LEU B 1 52 ? -7.652 0.019 6.609 1 95.12 52 LEU B CA 1
ATOM 1381 C C . LEU B 1 52 ? -6.672 -0.638 5.641 1 95.12 52 LEU B C 1
ATOM 1383 O O . LEU B 1 52 ? -7.074 -1.43 4.785 1 95.12 52 LEU B O 1
ATOM 1387 N N . VAL B 1 53 ? -5.445 -0.326 5.836 1 97 53 VAL B N 1
ATOM 1388 C CA . VAL B 1 53 ? -4.406 -0.88 4.973 1 97 53 VAL B CA 1
ATOM 1389 C C . VAL B 1 53 ? -4.379 -2.4 5.105 1 97 53 VAL B C 1
ATOM 1391 O O . VAL B 1 53 ? -4.379 -3.119 4.105 1 97 53 VAL B O 1
ATOM 1394 N N . LEU B 1 54 ? -4.418 -2.875 6.285 1 95.94 54 LEU B N 1
ATOM 1395 C CA . LEU B 1 54 ? -4.371 -4.312 6.531 1 95.94 54 LEU B CA 1
ATOM 1396 C C . LEU B 1 54 ? -5.582 -5.008 5.922 1 95.94 54 LEU B C 1
ATOM 1398 O O . LEU B 1 54 ? -5.449 -6.066 5.305 1 95.94 54 LEU B O 1
ATOM 1402 N N . LYS B 1 55 ? -6.715 -4.434 6.129 1 96.5 55 LYS B N 1
ATOM 1403 C CA . LYS B 1 55 ? -7.938 -5.012 5.578 1 96.5 55 LYS B CA 1
ATOM 1404 C C . LYS B 1 55 ? -7.848 -5.152 4.062 1 96.5 55 LYS B C 1
ATOM 1406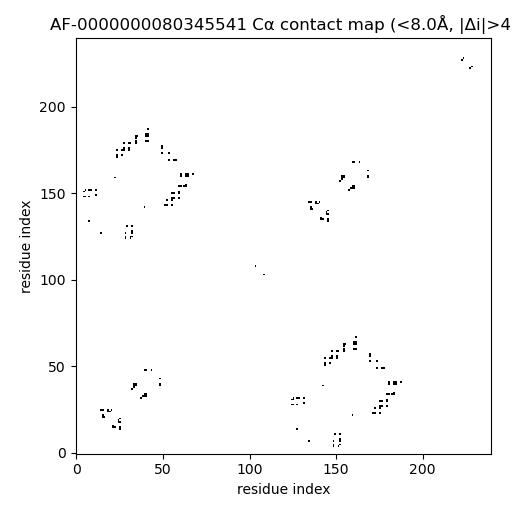 O O . LYS B 1 55 ? -8.18 -6.203 3.512 1 96.5 55 LYS B O 1
ATOM 1411 N N . ILE B 1 56 ? -7.34 -4.168 3.453 1 96.81 56 ILE B N 1
ATOM 1412 C CA . ILE B 1 56 ? -7.266 -4.125 1.997 1 96.81 56 ILE B CA 1
ATOM 1413 C C . ILE B 1 56 ? -6.254 -5.148 1.499 1 96.81 56 ILE B C 1
ATOM 1415 O O . ILE B 1 56 ? -6.559 -5.957 0.616 1 96.81 56 ILE B O 1
ATOM 1419 N N . PHE B 1 57 ? -5.074 -5.148 2.055 1 96.88 57 PHE B N 1
ATOM 1420 C CA . PHE B 1 57 ? -4.023 -6.043 1.587 1 96.88 57 PHE B CA 1
ATOM 1421 C C . PHE B 1 57 ? -4.352 -7.488 1.934 1 96.88 57 PHE B C 1
ATOM 1423 O O . PHE B 1 57 ? -4.043 -8.406 1.165 1 96.88 57 PHE B O 1
ATOM 1430 N N . ARG B 1 58 ? -5 -7.672 3.047 1 95.44 58 ARG B N 1
ATOM 1431 C CA . ARG B 1 58 ? -5.395 -9.023 3.42 1 95.44 58 ARG B CA 1
ATOM 1432 C C . ARG B 1 58 ? -6.43 -9.578 2.447 1 95.44 58 ARG B C 1
ATOM 1434 O O . ARG B 1 58 ? -6.406 -10.766 2.115 1 95.44 58 ARG B O 1
ATOM 1441 N N . ASN B 1 59 ? -7.301 -8.742 2.066 1 96.62 59 ASN B N 1
ATOM 1442 C CA . ASN B 1 59 ? -8.289 -9.172 1.085 1 96.62 59 ASN B CA 1
ATOM 1443 C C . ASN B 1 59 ? -7.629 -9.695 -0.189 1 96.62 59 ASN B C 1
ATOM 1445 O O . ASN B 1 59 ? -7.988 -10.758 -0.692 1 96.62 59 ASN B O 1
ATOM 1449 N N . GLU B 1 60 ? -6.688 -8.977 -0.645 1 94.81 60 GLU B N 1
ATOM 1450 C CA . GLU B 1 60 ? -5.977 -9.383 -1.854 1 94.81 60 GLU B CA 1
ATOM 1451 C C . GLU B 1 60 ? -5.078 -10.586 -1.59 1 94.81 60 GLU B C 1
ATOM 1453 O O . GLU B 1 60 ? -4.938 -11.469 -2.443 1 94.81 60 GLU B O 1
ATOM 1458 N N . ALA B 1 61 ? -4.496 -10.57 -0.41 1 93.25 61 ALA B N 1
ATOM 1459 C CA . ALA B 1 61 ? -3.654 -11.703 -0.041 1 93.25 61 ALA B CA 1
ATOM 1460 C C . ALA B 1 61 ? -4.461 -13 -0.025 1 93.25 61 ALA B C 1
ATOM 1462 O O . ALA B 1 61 ? -3.99 -14.039 -0.503 1 93.25 61 ALA B O 1
ATOM 1463 N N . ASN B 1 62 ? -5.637 -12.938 0.504 1 93.56 62 ASN B N 1
ATOM 1464 C CA . ASN B 1 62 ? -6.504 -14.109 0.543 1 93.56 62 ASN B CA 1
ATOM 1465 C C . ASN B 1 62 ? -6.801 -14.633 -0.858 1 93.56 62 ASN B C 1
ATOM 1467 O O . ASN B 1 62 ? -6.73 -15.844 -1.099 1 93.56 62 ASN B O 1
ATOM 1471 N N . LYS B 1 63 ? -7.074 -13.773 -1.716 1 93.25 63 LYS B N 1
ATOM 1472 C CA . LYS B 1 63 ? -7.324 -14.172 -3.1 1 93.25 63 LYS B CA 1
ATOM 1473 C C . LYS B 1 63 ? -6.082 -14.805 -3.721 1 93.25 63 LYS B C 1
ATOM 1475 O O . LYS B 1 63 ? -6.172 -15.859 -4.359 1 93.25 63 LYS B O 1
ATOM 1480 N N . ALA B 1 64 ? -4.996 -14.148 -3.5 1 92 64 ALA B N 1
ATOM 1481 C CA . ALA B 1 64 ? -3.738 -14.617 -4.078 1 92 64 ALA B CA 1
ATOM 1482 C C . ALA B 1 64 ? -3.371 -16 -3.559 1 92 64 ALA B C 1
ATOM 1484 O O . ALA B 1 64 ? -2.957 -16.875 -4.328 1 92 64 ALA B O 1
ATOM 1485 N N . GLN B 1 65 ? -3.52 -16.156 -2.318 1 90.31 65 GLN B N 1
ATOM 1486 C CA . GLN B 1 65 ? -3.145 -17.422 -1.681 1 90.31 65 GLN B CA 1
ATOM 1487 C C . GLN B 1 65 ? -4.082 -18.547 -2.1 1 90.31 65 GLN B C 1
ATOM 1489 O O . GLN B 1 65 ? -3.646 -19.688 -2.289 1 90.31 65 GLN B O 1
ATOM 1494 N N . GLU B 1 66 ? -5.336 -18.219 -2.295 1 91.31 66 GLU B N 1
ATOM 1495 C CA . GLU B 1 66 ? -6.297 -19.219 -2.75 1 91.31 66 GLU B CA 1
ATOM 1496 C C . GLU B 1 66 ? -5.988 -19.672 -4.176 1 91.31 66 GLU B C 1
ATOM 1498 O O . GLU B 1 66 ? -6.008 -20.859 -4.473 1 91.31 66 GLU B O 1
ATOM 1503 N N . VAL B 1 67 ? -5.723 -18.734 -4.973 1 90.62 67 VAL B N 1
ATOM 1504 C CA . VAL B 1 67 ? -5.402 -19.031 -6.363 1 90.62 67 VAL B CA 1
ATOM 1505 C C . VAL B 1 67 ? -4.113 -19.844 -6.434 1 90.62 67 VAL B C 1
ATOM 1507 O O . VAL B 1 67 ? -4.031 -20.828 -7.18 1 90.62 67 VAL B O 1
ATOM 1510 N N . ALA B 1 68 ? -3.16 -19.469 -5.621 1 89.31 68 ALA B N 1
ATOM 1511 C CA . ALA B 1 68 ? -1.886 -20.172 -5.586 1 89.31 68 ALA B CA 1
ATOM 1512 C C . ALA B 1 68 ? -2.074 -21.609 -5.105 1 89.31 68 ALA B C 1
ATOM 1514 O O . ALA B 1 68 ? -1.479 -22.547 -5.656 1 89.31 68 ALA B O 1
ATOM 1515 N N . ARG B 1 69 ? -2.895 -21.75 -4.082 1 89.75 69 ARG B N 1
ATOM 1516 C CA . ARG B 1 69 ? -3.164 -23.062 -3.535 1 89.75 69 ARG B CA 1
ATOM 1517 C C . ARG B 1 69 ? -3.844 -23.953 -4.57 1 89.75 69 ARG B C 1
ATOM 1519 O O . ARG B 1 69 ? -3.443 -25.109 -4.766 1 89.75 69 ARG B O 1
ATOM 1526 N N . LYS B 1 70 ? -4.754 -23.469 -5.27 1 93.12 70 LYS B N 1
ATOM 1527 C CA . LYS B 1 70 ? -5.488 -24.234 -6.273 1 93.12 70 LYS B CA 1
ATOM 1528 C C . LYS B 1 70 ? -4.582 -24.609 -7.441 1 93.12 70 LYS B C 1
ATOM 1530 O O . LYS B 1 70 ? -4.66 -25.734 -7.953 1 93.12 70 LYS B O 1
ATOM 1535 N N . LYS B 1 71 ? -3.801 -23.688 -7.797 1 92 71 LYS B N 1
ATOM 1536 C CA . LYS B 1 71 ? -2.871 -23.953 -8.891 1 92 71 LYS B CA 1
ATOM 1537 C C . LYS B 1 71 ? -1.872 -25.031 -8.5 1 92 71 LYS B C 1
ATOM 1539 O O . LYS B 1 71 ? -1.55 -25.906 -9.312 1 92 71 LYS B O 1
ATOM 1544 N N . ARG B 1 72 ? -1.416 -24.953 -7.297 1 90.88 72 ARG B N 1
ATOM 1545 C CA . ARG B 1 72 ? -0.483 -25.969 -6.805 1 90.88 72 ARG B CA 1
ATOM 1546 C C . ARG B 1 72 ? -1.14 -27.344 -6.758 1 90.88 72 ARG B C 1
ATOM 1548 O O . ARG B 1 72 ? -0.543 -28.328 -7.176 1 90.88 72 ARG B O 1
ATOM 1555 N N . GLN B 1 73 ? -2.336 -27.406 -6.305 1 94.25 73 GLN B N 1
ATOM 1556 C CA . GLN B 1 73 ? -3.07 -28.672 -6.227 1 94.25 73 GLN B CA 1
ATOM 1557 C C . GLN B 1 73 ? -3.32 -29.25 -7.617 1 94.25 73 GLN B C 1
ATOM 1559 O O . GLN B 1 73 ? -3.158 -30.453 -7.832 1 94.25 73 GLN B O 1
ATOM 1564 N N . G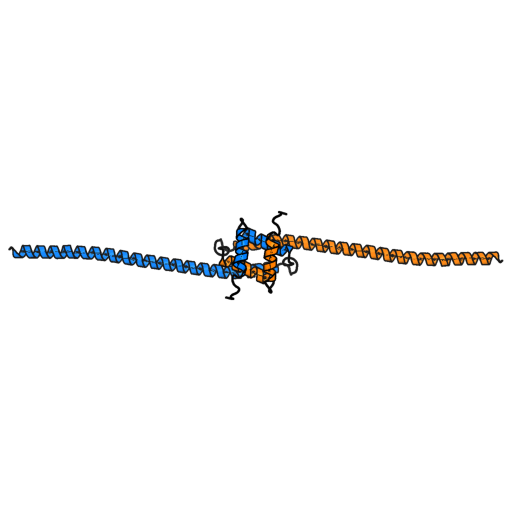LN B 1 74 ? -3.658 -28.375 -8.484 1 95.06 74 GLN B N 1
ATOM 1565 C CA . GLN B 1 74 ? -3.908 -28.812 -9.852 1 95.06 74 GLN B CA 1
ATOM 1566 C C . GLN B 1 74 ? -2.633 -29.359 -10.5 1 95.06 74 GLN B C 1
ATOM 1568 O O . GLN B 1 74 ? -2.658 -30.375 -11.18 1 95.06 74 GLN B O 1
ATOM 1573 N N . ARG B 1 75 ? -1.608 -28.625 -10.258 1 94.25 75 ARG B N 1
ATOM 1574 C CA . ARG B 1 75 ? -0.326 -29.062 -10.805 1 94.25 75 ARG B CA 1
ATOM 1575 C C . ARG B 1 75 ? 0.085 -30.422 -10.234 1 94.25 75 ARG B C 1
ATOM 1577 O O . ARG B 1 75 ? 0.552 -31.297 -10.969 1 94.25 75 ARG B O 1
ATOM 1584 N N . GLU B 1 76 ? -0.112 -30.562 -8.922 1 95.06 76 GLU B N 1
ATOM 1585 C CA . GLU B 1 76 ? 0.219 -31.828 -8.258 1 95.06 76 GLU B CA 1
ATOM 1586 C C . GLU B 1 76 ? -0.644 -32.969 -8.781 1 95.06 76 GLU B C 1
ATOM 1588 O O . GLU B 1 76 ? -0.146 -34.062 -9.023 1 95.06 76 GLU B O 1
ATOM 1593 N N . GLU B 1 77 ? -1.888 -32.719 -8.992 1 95.81 77 GLU B N 1
ATOM 1594 C CA . GLU B 1 77 ? -2.805 -33.719 -9.516 1 95.81 77 GLU B CA 1
ATOM 1595 C C . GLU B 1 77 ? -2.463 -34.094 -10.953 1 95.81 77 GLU B C 1
ATOM 1597 O O . GLU B 1 77 ? -2.496 -35.281 -11.328 1 95.81 77 GLU B O 1
ATOM 1602 N N . GLU B 1 78 ? -2.184 -33.094 -11.711 1 95.94 78 GLU B N 1
ATOM 1603 C CA . GLU B 1 78 ? -1.792 -33.312 -13.102 1 95.94 78 GLU B CA 1
ATOM 1604 C C . GLU B 1 78 ? -0.508 -34.156 -13.18 1 95.94 78 GLU B C 1
ATOM 1606 O O . GLU B 1 78 ? -0.392 -35.062 -14.008 1 95.94 78 GLU B O 1
ATOM 1611 N N . GLU B 1 79 ? 0.375 -33.812 -12.312 1 95.81 79 GLU B N 1
ATOM 1612 C CA . GLU B 1 79 ? 1.627 -34.562 -12.266 1 95.81 79 GLU B CA 1
ATOM 1613 C C . GLU B 1 79 ? 1.388 -36.031 -11.828 1 95.81 79 GLU B C 1
ATOM 1615 O O . GLU B 1 79 ? 1.958 -36.938 -12.406 1 95.81 79 GLU B O 1
ATOM 1620 N N . ARG B 1 80 ? 0.543 -36.188 -10.859 1 95.19 80 ARG B N 1
ATOM 1621 C CA . ARG B 1 80 ? 0.197 -37.531 -10.391 1 95.19 80 ARG B CA 1
ATOM 1622 C C . ARG B 1 80 ? -0.475 -38.344 -11.492 1 95.19 80 ARG B C 1
ATOM 1624 O O . ARG B 1 80 ? -0.144 -39.5 -11.711 1 95.19 80 ARG B O 1
ATOM 1631 N N . ARG B 1 81 ? -1.344 -37.75 -12.219 1 95.94 81 ARG B N 1
ATOM 1632 C CA . ARG B 1 81 ? -2.043 -38.406 -13.312 1 95.94 81 ARG B CA 1
ATOM 1633 C C . ARG B 1 81 ? -1.082 -38.781 -14.438 1 95.94 81 ARG B C 1
ATOM 1635 O O . ARG B 1 81 ? -1.16 -39.875 -15 1 95.94 81 ARG B O 1
ATOM 1642 N N . ARG B 1 82 ? -0.223 -37.844 -14.742 1 95.25 82 ARG B N 1
ATOM 1643 C CA . ARG B 1 82 ? 0.77 -38.094 -15.781 1 95.25 82 ARG B CA 1
ATOM 1644 C C . ARG B 1 82 ? 1.684 -39.25 -15.406 1 95.25 82 ARG B C 1
ATOM 1646 O O . ARG B 1 82 ? 1.966 -40.125 -16.234 1 95.25 82 ARG B O 1
ATOM 1653 N N . GLN B 1 83 ? 2.119 -39.281 -14.211 1 95.75 83 GLN B N 1
ATOM 1654 C CA . GLN B 1 83 ? 3 -40.344 -13.727 1 95.75 83 GLN B CA 1
ATOM 1655 C C . GLN B 1 83 ? 2.289 -41.688 -13.727 1 95.75 83 GLN B C 1
ATOM 1657 O O . GLN B 1 83 ? 2.891 -42.719 -14.07 1 95.75 83 GLN B O 1
ATOM 1662 N N . GLU B 1 84 ? 1.024 -41.688 -13.383 1 94.94 84 GLU B N 1
ATOM 1663 C CA . GLU B 1 84 ? 0.232 -42.906 -13.375 1 94.94 84 GLU B CA 1
ATOM 1664 C C . GLU B 1 84 ? 0.048 -43.469 -14.781 1 94.94 84 GLU B C 1
ATOM 1666 O O . GLU B 1 84 ? 0.151 -44.656 -15.008 1 94.94 84 GLU B O 1
ATOM 1671 N N . VAL B 1 85 ? -0.236 -42.594 -15.719 1 95.62 85 VAL B N 1
ATOM 1672 C CA . VAL B 1 85 ? -0.417 -42.969 -17.109 1 95.62 85 VAL B CA 1
ATOM 1673 C C . VAL B 1 85 ? 0.888 -43.562 -17.672 1 95.62 85 VAL B C 1
ATOM 1675 O O . VAL B 1 85 ? 0.888 -44.594 -18.328 1 95.62 85 VAL B O 1
ATOM 1678 N N . LEU B 1 86 ? 1.951 -42.906 -17.281 1 95.19 86 LEU B N 1
ATOM 1679 C CA . LEU B 1 86 ? 3.26 -43.375 -17.734 1 95.19 86 LEU B CA 1
ATOM 1680 C C . LEU B 1 86 ? 3.604 -44.719 -17.094 1 95.19 86 LEU B C 1
ATOM 1682 O O . LEU B 1 86 ? 4.133 -45.625 -17.766 1 95.19 86 LEU B O 1
ATOM 1686 N N . ARG B 1 87 ? 3.348 -44.875 -15.844 1 93.75 87 ARG B N 1
ATOM 1687 C CA . ARG B 1 87 ? 3.592 -46.125 -15.133 1 93.75 87 ARG B CA 1
ATOM 1688 C C . ARG B 1 87 ? 2.768 -47.25 -15.727 1 93.75 87 ARG B C 1
ATOM 1690 O O . ARG B 1 87 ? 3.281 -48.344 -15.945 1 93.75 87 ARG B O 1
ATOM 1697 N N . LYS B 1 88 ? 1.489 -47 -16.094 1 92.94 88 LYS B N 1
ATOM 1698 C CA . LYS B 1 88 ? 0.614 -48 -16.672 1 92.94 88 LYS B CA 1
ATOM 1699 C C . LYS B 1 88 ? 1.087 -48.406 -18.062 1 92.94 88 LYS B C 1
ATOM 1701 O O . LYS B 1 88 ? 1.056 -49.594 -18.422 1 92.94 88 LYS B O 1
ATOM 1706 N N . LYS B 1 89 ? 1.529 -47.406 -18.828 1 92.38 89 LYS B N 1
ATOM 1707 C CA . LYS B 1 89 ? 2.035 -47.688 -20.172 1 92.38 89 LYS B CA 1
ATOM 1708 C C . LYS B 1 89 ? 3.291 -48.562 -20.109 1 92.38 89 LYS B C 1
ATOM 1710 O O . LYS B 1 89 ? 3.439 -49.5 -20.891 1 92.38 89 LYS B O 1
ATOM 1715 N N . ARG B 1 90 ? 4.215 -48.312 -19.203 1 91.31 90 ARG B N 1
ATOM 1716 C CA . ARG B 1 90 ? 5.438 -49.094 -19.016 1 91.31 90 ARG B CA 1
ATOM 1717 C C . ARG B 1 90 ? 5.121 -50.531 -18.578 1 91.31 90 ARG B C 1
ATOM 1719 O O . ARG B 1 90 ? 5.75 -51.469 -19.031 1 91.31 90 ARG B O 1
ATOM 1726 N N . GLU B 1 91 ? 4.168 -50.719 -17.688 1 90.69 91 GLU B N 1
ATOM 1727 C CA . GLU B 1 91 ? 3.746 -52.031 -17.203 1 90.69 91 GLU B CA 1
ATOM 1728 C C . GLU B 1 91 ? 3.107 -52.844 -18.328 1 90.69 91 GLU B C 1
ATOM 1730 O O . GLU B 1 91 ? 3.363 -54.062 -18.453 1 90.69 91 GLU B O 1
ATOM 1735 N N . GLU B 1 92 ? 2.332 -52.188 -19.219 1 88.75 92 GLU B N 1
ATOM 1736 C CA . GLU B 1 92 ? 1.685 -52.875 -20.344 1 88.75 92 GLU B CA 1
ATOM 1737 C C . GLU B 1 92 ? 2.705 -53.281 -21.391 1 88.75 92 GLU B C 1
ATOM 1739 O O . GLU B 1 92 ? 2.6 -54.375 -21.969 1 88.75 92 GLU B O 1
ATOM 1744 N N . GLU B 1 93 ? 3.688 -52.5 -21.656 1 87.31 93 GLU B N 1
ATOM 1745 C CA . GLU B 1 93 ? 4.742 -52.812 -22.609 1 87.31 93 GLU B CA 1
ATOM 1746 C C . GLU B 1 93 ? 5.609 -53.969 -22.109 1 87.31 93 GLU B C 1
ATOM 1748 O O . GLU B 1 93 ? 5.984 -54.844 -22.875 1 87.31 93 GLU B O 1
ATOM 1753 N N . GLU B 1 94 ? 5.934 -54.062 -20.812 1 86.25 94 GLU B N 1
ATOM 1754 C CA . GLU B 1 94 ? 6.727 -55.156 -20.219 1 86.25 94 GLU B CA 1
ATOM 1755 C C . GLU B 1 94 ? 5.961 -56.469 -20.219 1 86.25 94 GLU B C 1
ATOM 1757 O O . GLU B 1 94 ? 6.543 -57.531 -20.453 1 86.25 94 GLU B O 1
ATOM 1762 N N . GLN B 1 95 ? 4.633 -56.406 -20.016 1 85.44 95 GLN B N 1
ATOM 1763 C CA . GLN B 1 95 ? 3.799 -57.594 -20.031 1 85.44 95 GLN B CA 1
ATOM 1764 C C . GLN B 1 95 ? 3.635 -58.125 -21.453 1 85.44 95 GLN B C 1
ATOM 1766 O O . GLN B 1 95 ? 3.596 -59.344 -21.641 1 85.44 95 GLN B O 1
ATOM 1771 N N . SER B 1 96 ? 3.545 -57.281 -22.422 1 80.19 96 SER B N 1
ATOM 1772 C CA . SER B 1 96 ? 3.389 -57.688 -23.812 1 80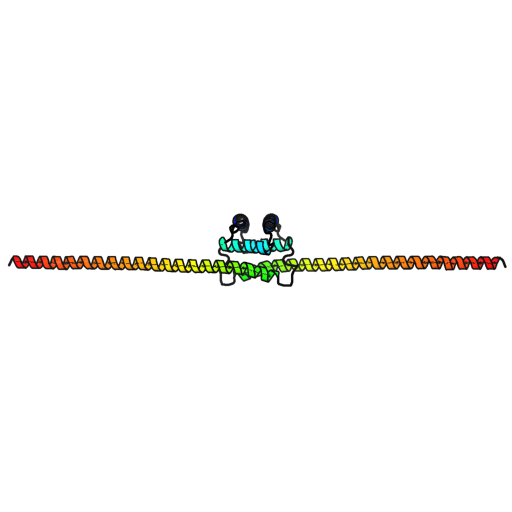.19 96 SER B CA 1
ATOM 1773 C C . SER B 1 96 ? 4.668 -58.344 -24.344 1 80.19 96 SER B C 1
ATOM 1775 O O . SER B 1 96 ? 4.609 -59.312 -25.094 1 80.19 96 SER B O 1
ATOM 1777 N N . LYS B 1 97 ? 5.836 -57.906 -23.984 1 76.5 97 LYS B N 1
ATOM 1778 C CA . LYS B 1 97 ? 7.105 -58.5 -24.391 1 76.5 97 LYS B CA 1
ATOM 1779 C C . LYS B 1 97 ? 7.289 -59.906 -23.781 1 76.5 97 LYS B C 1
ATOM 1781 O O . LYS B 1 97 ? 7.781 -60.812 -24.453 1 76.5 97 LYS B O 1
ATOM 1786 N N . THR B 1 98 ? 6.883 -60.031 -22.562 1 72.31 98 THR B N 1
ATOM 1787 C CA . THR B 1 98 ? 7.016 -61.312 -21.875 1 72.31 98 THR B CA 1
ATOM 1788 C C . THR B 1 98 ? 6.043 -62.344 -22.453 1 72.31 98 THR B C 1
ATOM 1790 O O . THR B 1 98 ? 6.371 -63.531 -22.578 1 72.31 98 THR B O 1
ATOM 1793 N N . ALA B 1 99 ? 4.945 -61.844 -22.906 1 67.31 99 ALA B N 1
ATOM 1794 C CA . ALA B 1 99 ? 3.943 -62.75 -23.469 1 67.31 99 ALA B CA 1
ATOM 1795 C C . ALA B 1 99 ? 4.371 -63.25 -24.844 1 67.31 99 ALA B C 1
ATOM 1797 O O . ALA B 1 99 ? 4.156 -64.438 -25.188 1 67.31 99 ALA B O 1
ATOM 1798 N N . THR B 1 100 ? 4.863 -62.375 -25.688 1 63.84 100 THR B N 1
ATOM 1799 C CA . THR B 1 100 ? 5.285 -62.75 -27.031 1 63.84 100 THR B CA 1
ATOM 1800 C C . THR B 1 100 ? 6.434 -63.75 -26.969 1 63.84 100 THR B C 1
ATOM 1802 O O . THR B 1 100 ? 6.492 -64.688 -27.781 1 63.84 100 THR B O 1
ATOM 1805 N N . ILE B 1 101 ? 7.32 -63.719 -26.125 1 66.75 101 ILE B N 1
ATOM 1806 C CA . ILE B 1 101 ? 8.438 -64.625 -26.016 1 66.75 101 ILE B CA 1
ATOM 1807 C C . ILE B 1 101 ? 7.938 -66 -25.578 1 66.75 101 ILE B C 1
ATOM 1809 O O . ILE B 1 101 ? 8.398 -67.062 -26.078 1 66.75 101 ILE B O 1
ATOM 1813 N N . THR B 1 102 ? 7.031 -66 -24.703 1 61.84 102 THR B N 1
ATOM 1814 C CA . THR B 1 102 ? 6.496 -67.312 -24.25 1 61.84 102 THR B CA 1
ATOM 1815 C C . THR B 1 102 ? 5.715 -68 -25.375 1 61.84 102 THR B C 1
ATOM 1817 O O . THR B 1 102 ? 5.777 -69.188 -25.516 1 61.84 102 THR B O 1
ATOM 1820 N N . GLU B 1 103 ? 5.086 -67.188 -26.031 1 61.88 103 GLU B N 1
ATOM 1821 C CA . GLU B 1 103 ? 4.293 -67.812 -27.109 1 61.88 103 GLU B CA 1
ATOM 1822 C C . GLU B 1 103 ? 5.188 -68.375 -28.188 1 61.88 103 GLU B C 1
ATOM 1824 O O . GLU B 1 103 ? 4.883 -69.438 -28.734 1 61.88 103 GLU B O 1
ATOM 1829 N N . LEU B 1 104 ? 6.285 -67.75 -28.516 1 62.16 104 LEU B N 1
ATOM 1830 C CA . LEU B 1 104 ? 7.168 -68.25 -29.547 1 62.16 104 LEU B CA 1
ATOM 1831 C C . LEU B 1 104 ? 7.891 -69.5 -29.031 1 62.16 104 LEU B C 1
ATOM 1833 O O . LEU B 1 104 ? 8.086 -70.438 -29.797 1 62.16 104 LEU B O 1
ATOM 1837 N N . THR B 1 105 ? 8.25 -69.438 -27.812 1 65.56 105 THR B N 1
ATOM 1838 C CA . THR B 1 105 ? 9.008 -70.562 -27.297 1 65.56 105 THR B CA 1
ATOM 1839 C C . THR B 1 105 ? 8.102 -71.812 -27.078 1 65.56 105 THR B C 1
ATOM 1841 O O . THR B 1 105 ? 8.516 -72.938 -27.312 1 65.56 105 THR B O 1
ATOM 1844 N N . ASP B 1 106 ? 6.867 -71.438 -26.656 1 62.44 106 ASP B N 1
ATOM 1845 C CA . ASP B 1 106 ? 5.965 -72.562 -26.469 1 62.44 106 ASP B CA 1
ATOM 1846 C C . ASP B 1 106 ? 5.449 -73.062 -27.812 1 62.44 106 ASP B C 1
ATOM 1848 O O . ASP B 1 106 ? 5.328 -74.312 -28 1 62.44 106 ASP B O 1
ATOM 1852 N N . GLU B 1 107 ? 5.16 -72.25 -28.703 1 61.25 107 GLU B N 1
ATOM 1853 C CA . GLU B 1 107 ? 4.668 -72.625 -30.016 1 61.25 107 GLU 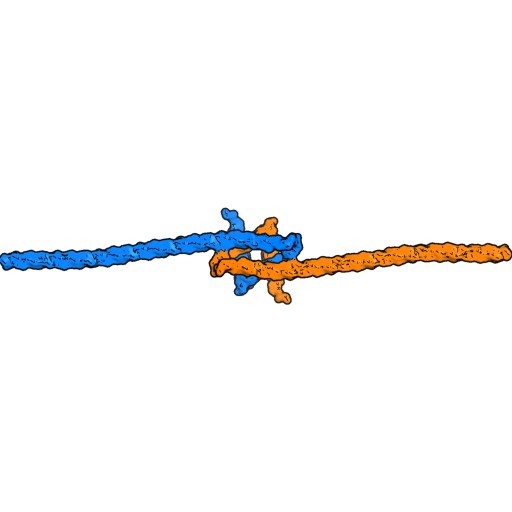B CA 1
ATOM 1854 C C . GLU B 1 107 ? 5.781 -73.25 -30.859 1 61.25 107 GLU B C 1
ATOM 1856 O O . GLU B 1 107 ? 5.559 -74.25 -31.547 1 61.25 107 GLU B O 1
ATOM 1861 N N . GLU B 1 108 ? 6.898 -72.625 -30.828 1 63.25 108 GLU B N 1
ATOM 1862 C CA . GLU B 1 108 ? 8.008 -73.25 -31.562 1 63.25 108 GLU B CA 1
ATOM 1863 C C . GLU B 1 108 ? 8.391 -74.625 -30.953 1 63.25 108 GLU B C 1
ATOM 1865 O O . GLU B 1 108 ? 8.719 -75.562 -31.688 1 63.25 108 GLU B O 1
ATOM 1870 N N . ALA B 1 109 ? 8.289 -74.688 -29.656 1 66.88 109 ALA B N 1
ATOM 1871 C CA . ALA B 1 109 ? 8.586 -75.938 -29.016 1 66.88 109 ALA B CA 1
ATOM 1872 C C . ALA B 1 109 ? 7.527 -77 -29.375 1 66.88 109 ALA B C 1
ATOM 1874 O O . ALA B 1 109 ? 7.852 -78.125 -29.625 1 66.88 109 ALA B O 1
ATOM 1875 N N . GLU B 1 110 ? 6.316 -76.562 -29.516 1 64.19 110 GLU B N 1
ATOM 1876 C CA . GLU B 1 110 ? 5.254 -77.5 -29.875 1 64.19 110 GLU B CA 1
ATOM 1877 C C . GLU B 1 110 ? 5.344 -77.938 -31.344 1 64.19 110 GLU B C 1
ATOM 1879 O O . GLU B 1 110 ? 5.082 -79.062 -31.688 1 64.19 110 GLU B O 1
ATOM 1884 N N . GLN B 1 111 ? 5.73 -77 -32.125 1 64.44 111 GLN B N 1
ATOM 1885 C CA . GLN B 1 111 ? 5.883 -77.312 -33.531 1 64.44 111 GLN B CA 1
ATOM 1886 C C . GLN B 1 111 ? 7.066 -78.25 -33.75 1 64.44 111 GLN B C 1
ATOM 1888 O O . GLN B 1 111 ? 6.977 -79.188 -34.562 1 64.44 111 GLN B O 1
ATOM 1893 N N . LEU B 1 112 ? 8.086 -77.938 -33.031 1 65.81 112 LEU B N 1
ATOM 1894 C CA . LEU B 1 112 ? 9.25 -78.812 -33.156 1 65.81 112 LEU B CA 1
ATOM 1895 C C . LEU B 1 112 ? 8.938 -80.25 -32.625 1 65.81 112 LEU B C 1
ATOM 1897 O O . LEU B 1 112 ? 9.375 -81.25 -33.188 1 65.81 112 LEU B O 1
ATOM 1901 N N . GLN B 1 113 ? 8.195 -80.375 -31.641 1 70.81 113 GLN B N 1
ATOM 1902 C CA . GLN B 1 113 ? 7.816 -81.688 -31.094 1 70.81 113 GLN B CA 1
ATOM 1903 C C . GLN B 1 113 ? 6.902 -82.438 -32.062 1 70.81 113 GLN B C 1
ATOM 1905 O O . GLN B 1 113 ? 7.031 -83.625 -32.219 1 70.81 113 GLN B O 1
ATOM 1910 N N . LYS B 1 114 ? 6.031 -81.75 -32.688 1 70 114 LYS B N 1
ATOM 1911 C CA . LYS B 1 114 ? 5.145 -82.375 -33.656 1 70 114 LYS B CA 1
ATOM 1912 C C . LYS B 1 114 ? 5.922 -82.938 -34.875 1 70 114 LYS B C 1
ATOM 1914 O O . LYS B 1 114 ? 5.633 -84 -35.375 1 70 114 LYS B O 1
ATOM 1919 N N . GLU B 1 115 ? 6.902 -82.25 -35.281 1 63.94 115 GLU B N 1
ATOM 1920 C CA . GLU B 1 115 ? 7.715 -82.625 -36.406 1 63.94 115 GLU B CA 1
ATOM 1921 C C . GLU B 1 115 ? 8.594 -83.812 -36.062 1 63.94 115 GLU B C 1
ATOM 1923 O O . GLU B 1 115 ? 8.812 -84.75 -36.906 1 63.94 115 GLU B O 1
ATOM 1928 N N . LEU B 1 116 ? 9.016 -83.938 -34.938 1 62.12 116 LEU B N 1
ATOM 1929 C CA . LEU B 1 116 ? 9.812 -85.062 -34.469 1 62.12 116 LEU B CA 1
ATOM 1930 C C . LEU B 1 116 ? 8.961 -86.312 -34.312 1 62.12 116 LEU B C 1
ATOM 1932 O O . LEU B 1 116 ? 9.422 -87.438 -34.625 1 62.12 116 LEU B O 1
ATOM 1936 N N . ASP B 1 117 ? 7.742 -86.062 -34.062 1 64.62 117 ASP B N 1
ATOM 1937 C CA . ASP B 1 117 ? 6.848 -87.188 -33.875 1 64.62 117 ASP B CA 1
ATOM 1938 C C . ASP B 1 117 ? 6.359 -87.75 -35.219 1 64.62 117 ASP B C 1
ATOM 1940 O O . ASP B 1 117 ? 5.988 -88.875 -35.344 1 64.62 117 ASP B O 1
ATOM 1944 N N . ALA B 1 118 ? 6.359 -86.938 -36.281 1 67.31 118 ALA B N 1
ATOM 1945 C CA . ALA B 1 118 ? 5.914 -87.375 -37.625 1 67.31 118 ALA B CA 1
ATOM 1946 C C . ALA B 1 118 ? 6.996 -88.188 -38.344 1 67.31 118 ALA B C 1
ATOM 1948 O O . ALA B 1 118 ? 6.707 -88.938 -39.281 1 67.31 118 ALA B O 1
ATOM 1949 N N . LYS B 1 119 ? 8.219 -87.875 -37.938 1 63.34 119 LYS B N 1
ATOM 1950 C CA . LYS B 1 119 ? 9.32 -88.625 -38.562 1 63.34 119 LYS B CA 1
ATOM 1951 C C . LYS B 1 119 ? 9.547 -89.938 -37.906 1 63.34 119 LYS B C 1
ATOM 1953 O O . LYS B 1 119 ? 10.367 -90.75 -38.375 1 63.34 119 LYS B O 1
ATOM 1958 N N . LYS B 1 120 ? 8.766 -90.25 -36.969 1 55.44 120 LYS B N 1
ATOM 1959 C CA . LYS B 1 120 ? 8.789 -91.625 -36.438 1 55.44 120 LYS B CA 1
ATOM 1960 C C . LYS B 1 120 ? 7.746 -92.5 -37.125 1 55.44 120 LYS B C 1
ATOM 1962 O O . LYS B 1 120 ? 6.68 -92 -37.531 1 55.44 120 LYS B O 1
#

Organism: Anopheles sinensis (NCBI:txid74873)

InterPro domains:
  IPR025934 NudC N-terminal domain [PF14050] (7-42)

Sequence (240 aa):
MSDDEGKFDSILFAMAEQHPGGVPEMLATIAGFLNRKTDFFVGGEDCDWEKLVLKIFRNEANKAQEVARKKRQQREEEERRRQEVLRKKREEEEQSKTATITELTDEEAEQLQKELDAKKMSDDEGKFDSILFAMAEQHPGGVPEMLATIAGFLNRKTDFFVGGEDCDWEKLVLKIFRNEANKAQEVARKKRQQREEEERRRQEVLRKKREEEEQSKTATITELTDEEAEQLQKELDAKK

Foldseek 3Di:
DDPCPCVCVVVLVVLQVVQPVGPVSSVVVVVVCCVVPHCLQPPDDPCPSVVVVCVVVVVVVVVVVVVVVVVVVVVVVVVVVVVVVVVVVVVVVVVVVVVVVCCCVVVVVVVVVVVVVVVD/DDPCPCVCVVVLVVLQVVQPVGPVRSVVVVVVCCVVPHCLQPPDDPCPSVVVVCVVVVVVVVVVVVVVVVVVVVVVVVVVVVVVVVVVVVVVVVVVVVVVVVCCVVVVVVVVVVVVVVVD

Radius of gyration: 43.72 Å; Cα contacts (8 Å, |Δi|>4): 117; chains: 2; bounding box: 32×179×84 Å